Protein AF-A0A7W7YBZ0-F1 (afdb_monomer_lite)

Radius of gyration: 23.86 Å; chains: 1; bounding box: 72×71×63 Å

Organism: NCBI:txid48466

Secondary structure (DSSP, 8-state):
-----------------PEE-EEEEEE-SS-EEE-TTSPBPPTT-EEEEEEESS-HHHHHHHHHTT-HHHHHHHEEEEEEEETTTTT-STT-EEEEE--EE-TTTTTPBPEEEEESSSSGGG-SEEEEEE--TTT-GGGB---TT--EEEEEHHHHHHTTT---SB-EEES--HHHHHHSSS---EEEPEE---PPP--HHHHHHHHHHHHHHHHT--

InterPro domains:
  IPR013424 PEP-CTERM protein-sorting domain [TIGR02595] (195-217)

pLDDT: mean 74.51, std 17.19, range [34.97, 96.56]

Sequence (218 aa):
MKKFLFLVSSALVFAASSHAATINWGAQNTVGLADASGAALAQGSLVRLGYFTITDSAISTAVASGNMSTLTSSWVSVADTTVGTGTGVAGSFTLTSTPSLSGASLGHQIYLWALNAATVGSATQQAIFYEPSTTNSSWNFPGTNLTSTSIDIEQAKASLGGTYLAGSFQTSNAALTALFSAPTGAVQLQSISVAPEPSRMFLIFAGAGAFLIRRRRL

Foldseek 3Di:
DDDDDDDDDPPPPPPFDFAWAKEKEKADFAEFAAAQVRHFQDWLWKKFKWAFPDDLVVLLVCQVQLVLVNVVVRTDTQDMDTACDPPVAGRIYIDIDTGRDTPVQAFGFMKMKTFSHNDSVPGFFIWIFGDPCVQPVLRGHHHPPHRYGYDYSVVSCPGDVDDTSFWDWDQDDPNVVVRHVDDGTYTYTGGRPDDPDPPVVVVVVVVVVVVVVVVVVD

Structure (mmCIF, N/CA/C/O backbone):
data_AF-A0A7W7YBZ0-F1
#
_entry.id   AF-A0A7W7YBZ0-F1
#
loop_
_atom_site.group_PDB
_atom_site.id
_atom_site.type_symbol
_atom_site.label_atom_id
_atom_site.label_alt_id
_atom_site.label_comp_id
_atom_site.label_asym_id
_atom_site.label_entity_id
_atom_site.label_seq_id
_atom_site.pdbx_PDB_ins_code
_atom_site.Cartn_x
_atom_site.Cartn_y
_atom_site.Cartn_z
_atom_site.occupancy
_atom_site.B_iso_or_equiv
_atom_site.auth_seq_id
_atom_site.auth_comp_id
_atom_site.auth_asym_id
_atom_site.auth_atom_id
_atom_site.pdbx_PDB_model_num
ATOM 1 N N . MET A 1 1 ? 20.747 -54.075 -41.573 1.00 38.91 1 MET A N 1
ATOM 2 C CA . MET A 1 1 ? 21.593 -52.953 -41.109 1.00 38.91 1 MET A CA 1
ATOM 3 C C . MET A 1 1 ? 20.707 -51.941 -40.388 1.00 38.91 1 MET A C 1
ATOM 5 O O . MET A 1 1 ? 19.918 -51.271 -41.038 1.00 38.91 1 MET A O 1
ATOM 9 N N . LYS A 1 2 ? 20.748 -51.917 -39.049 1.00 37.47 2 LYS A N 1
ATOM 10 C CA . LYS A 1 2 ? 19.930 -51.037 -38.195 1.00 37.47 2 LYS A CA 1
ATOM 11 C C . LYS A 1 2 ? 20.646 -49.690 -38.048 1.00 37.47 2 LYS A C 1
ATOM 13 O O . LYS A 1 2 ? 21.756 -49.665 -37.528 1.00 37.47 2 LYS A O 1
ATOM 18 N N . LYS A 1 3 ? 20.045 -48.594 -38.519 1.00 47.53 3 LYS A N 1
ATOM 19 C CA . LYS A 1 3 ? 20.558 -47.232 -38.305 1.00 47.53 3 LYS A CA 1
ATOM 20 C C . LYS A 1 3 ? 19.888 -46.659 -37.055 1.00 47.53 3 LYS A C 1
ATOM 22 O O . LYS A 1 3 ? 18.697 -46.370 -37.082 1.00 47.53 3 LYS A O 1
ATOM 27 N N . PHE A 1 4 ? 20.644 -46.558 -35.965 1.00 45.22 4 PHE A N 1
ATOM 28 C CA . PHE A 1 4 ? 20.245 -45.827 -34.762 1.00 45.22 4 PHE A CA 1
ATOM 29 C C . PHE A 1 4 ? 20.471 -44.333 -35.011 1.00 45.22 4 PHE A C 1
ATOM 31 O O . PHE A 1 4 ? 21.607 -43.901 -35.192 1.00 45.22 4 PHE A O 1
ATOM 38 N N . LEU A 1 5 ? 19.387 -43.562 -35.054 1.00 57.81 5 LEU A N 1
ATOM 39 C CA . LEU A 1 5 ? 19.416 -42.105 -35.111 1.00 57.81 5 LEU A CA 1
ATOM 40 C C . LEU A 1 5 ? 19.282 -41.588 -33.671 1.00 57.81 5 LEU A C 1
ATOM 42 O O . LEU A 1 5 ? 18.202 -41.651 -33.090 1.00 57.81 5 LEU A O 1
ATOM 46 N N . PHE A 1 6 ? 20.386 -41.137 -33.077 1.00 46.62 6 PHE A N 1
ATOM 47 C CA . PHE A 1 6 ? 20.385 -40.463 -31.776 1.00 46.62 6 PHE A CA 1
ATOM 48 C C . PHE A 1 6 ? 20.047 -38.981 -31.988 1.00 46.62 6 PHE A C 1
ATOM 50 O O . PHE A 1 6 ? 20.870 -38.214 -32.482 1.00 46.62 6 PHE A O 1
ATOM 57 N N . LEU A 1 7 ? 18.825 -38.583 -31.630 1.00 53.66 7 LEU A N 1
ATOM 58 C CA . LEU A 1 7 ? 18.430 -37.182 -31.478 1.00 53.66 7 LEU A CA 1
ATOM 59 C C . LEU A 1 7 ? 18.854 -36.722 -30.079 1.00 53.66 7 LEU A C 1
ATOM 61 O O . LEU A 1 7 ? 18.247 -37.103 -29.081 1.00 53.66 7 LEU A O 1
ATOM 65 N N . VAL A 1 8 ? 19.917 -35.924 -30.003 1.00 48.19 8 VAL A N 1
ATOM 66 C CA . VAL A 1 8 ? 20.313 -35.232 -28.772 1.00 48.19 8 VAL A CA 1
ATOM 67 C C . VAL A 1 8 ? 19.521 -33.926 -28.704 1.00 48.19 8 VAL A C 1
ATOM 69 O O . VAL A 1 8 ? 19.843 -32.957 -29.385 1.00 48.19 8 VAL A O 1
ATOM 72 N N . SER A 1 9 ? 18.453 -33.907 -27.906 1.00 48.22 9 SER A N 1
ATOM 73 C CA . SER A 1 9 ? 17.755 -32.676 -27.527 1.00 48.22 9 SER A CA 1
ATOM 74 C C . SER A 1 9 ? 18.586 -31.925 -26.487 1.00 48.22 9 SER A C 1
ATOM 76 O O . SER A 1 9 ? 18.554 -32.252 -25.303 1.00 48.22 9 SER A O 1
ATOM 78 N N . SER A 1 10 ? 19.329 -30.904 -26.911 1.00 49.16 10 SER A N 1
ATOM 79 C CA . SER A 1 10 ? 19.915 -29.926 -25.991 1.00 49.16 10 SER A CA 1
ATOM 80 C C . SER A 1 10 ? 18.809 -29.019 -25.450 1.00 49.16 10 SER A C 1
ATOM 82 O O . SER A 1 10 ? 18.439 -28.029 -26.076 1.00 49.16 10 SER A O 1
ATOM 84 N N . ALA A 1 11 ? 18.263 -29.362 -24.284 1.00 48.25 11 ALA A N 1
ATOM 85 C CA . ALA A 1 11 ? 17.449 -28.442 -23.501 1.00 48.25 11 ALA A CA 1
ATOM 86 C C . ALA A 1 11 ? 18.376 -27.386 -22.880 1.00 48.25 11 ALA A C 1
ATOM 88 O O . ALA A 1 11 ? 19.098 -27.661 -21.921 1.00 48.25 11 ALA A O 1
ATOM 89 N N . LEU A 1 12 ? 18.393 -26.185 -23.459 1.00 45.25 12 LEU A N 1
ATOM 90 C CA . LEU A 1 12 ? 19.062 -25.028 -22.876 1.00 45.25 12 LEU A CA 1
ATOM 91 C C . LEU A 1 12 ? 18.240 -24.580 -21.655 1.00 45.25 12 LEU A C 1
ATOM 93 O O . LEU A 1 12 ? 17.213 -23.917 -21.791 1.00 45.25 12 LEU A O 1
ATOM 97 N N . VAL A 1 13 ? 18.649 -24.997 -20.457 1.00 47.66 13 VAL A N 1
ATOM 98 C CA . VAL A 1 13 ? 18.058 -24.509 -19.206 1.00 47.66 13 VAL A CA 1
ATOM 99 C C . VAL A 1 13 ? 18.601 -23.102 -18.971 1.00 47.66 13 VAL A C 1
ATOM 101 O O . VAL A 1 13 ? 19.718 -22.931 -18.489 1.00 47.66 13 VAL A O 1
ATOM 104 N N . PHE A 1 14 ? 17.828 -22.081 -19.342 1.00 51.50 14 PHE A N 1
ATOM 105 C CA . PHE A 1 14 ? 18.096 -20.714 -18.906 1.00 51.50 14 PHE A CA 1
ATOM 106 C C . PHE A 1 14 ? 17.865 -20.650 -17.393 1.00 51.50 14 PHE A C 1
ATOM 108 O O . PHE A 1 14 ? 16.728 -20.585 -16.929 1.00 51.50 14 PHE A O 1
ATOM 115 N N . ALA A 1 15 ? 18.946 -20.711 -16.615 1.00 52.00 15 ALA A N 1
ATOM 116 C CA . ALA A 1 15 ? 18.904 -20.409 -15.194 1.00 52.00 15 ALA A CA 1
ATOM 117 C C . ALA A 1 15 ? 18.553 -18.922 -15.035 1.00 52.00 15 ALA A C 1
ATOM 119 O O . ALA A 1 15 ? 19.401 -18.051 -15.221 1.00 52.00 15 ALA A O 1
ATOM 120 N N . ALA A 1 16 ? 17.286 -18.623 -14.748 1.00 56.88 16 ALA A N 1
ATOM 121 C CA . ALA A 1 16 ? 16.883 -17.284 -14.347 1.00 56.88 16 ALA A CA 1
ATOM 122 C C . ALA A 1 16 ? 17.605 -16.946 -13.033 1.00 56.88 16 ALA A C 1
ATOM 124 O O . ALA A 1 16 ? 17.441 -17.646 -12.034 1.00 56.88 16 ALA A O 1
ATOM 125 N N . SER A 1 17 ? 18.433 -15.903 -13.033 1.00 57.91 17 SER A N 1
ATOM 126 C CA . SER A 1 17 ? 19.121 -15.434 -11.832 1.00 57.91 17 SER A CA 1
ATOM 127 C C . SER A 1 17 ? 18.111 -14.791 -10.876 1.00 57.91 17 SER A C 1
ATOM 129 O O . SER A 1 17 ? 17.689 -13.649 -11.056 1.00 57.91 17 SER A O 1
ATOM 131 N N . SER A 1 18 ? 17.696 -15.534 -9.849 1.00 61.62 18 SER A N 1
ATOM 132 C CA . SER A 1 18 ? 16.908 -14.989 -8.743 1.00 61.62 18 SER A CA 1
ATOM 133 C C . SER A 1 18 ? 17.792 -14.071 -7.901 1.00 61.62 18 SER A C 1
ATOM 135 O O . SER A 1 18 ? 18.793 -14.527 -7.347 1.00 61.62 18 SER A O 1
ATOM 137 N N . HIS A 1 19 ? 17.430 -12.794 -7.795 1.00 70.31 19 HIS A N 1
ATOM 138 C CA . HIS A 1 19 ? 18.105 -11.845 -6.914 1.00 70.31 19 HIS A CA 1
ATOM 139 C C . HIS A 1 19 ? 17.259 -11.679 -5.655 1.00 70.31 19 HIS A C 1
ATOM 141 O O . HIS A 1 19 ? 16.082 -11.354 -5.742 1.00 70.31 19 HIS A O 1
ATOM 147 N N . ALA A 1 20 ? 17.832 -11.915 -4.480 1.00 75.19 20 ALA A N 1
ATOM 148 C CA . ALA A 1 20 ? 17.165 -11.582 -3.226 1.00 75.19 20 ALA A CA 1
ATOM 149 C C . ALA A 1 20 ? 17.583 -10.171 -2.810 1.00 75.19 20 ALA A C 1
ATOM 151 O O . ALA A 1 20 ? 18.775 -9.860 -2.805 1.00 75.19 20 ALA A O 1
ATOM 152 N N . ALA A 1 21 ? 16.614 -9.334 -2.450 1.00 82.25 21 ALA A N 1
ATOM 153 C CA . ALA A 1 21 ? 16.881 -8.015 -1.894 1.00 82.25 21 ALA A CA 1
ATOM 154 C C . ALA A 1 21 ? 16.155 -7.845 -0.566 1.00 82.25 21 ALA A C 1
ATOM 156 O O . ALA A 1 21 ? 15.018 -8.282 -0.419 1.00 82.25 21 ALA A O 1
ATOM 157 N N . THR A 1 22 ? 16.806 -7.196 0.392 1.00 87.69 22 THR A N 1
ATOM 158 C CA . THR A 1 22 ? 16.230 -6.887 1.700 1.00 87.69 22 THR A CA 1
ATOM 159 C C . THR A 1 22 ? 15.515 -5.546 1.651 1.00 87.69 22 THR A C 1
ATOM 161 O O . THR A 1 22 ? 16.131 -4.512 1.414 1.00 87.69 22 THR A O 1
ATOM 164 N N . ILE A 1 23 ? 14.219 -5.541 1.918 1.00 90.00 23 ILE A N 1
ATOM 165 C CA . ILE A 1 23 ? 13.393 -4.340 1.955 1.00 90.00 23 ILE A CA 1
ATOM 166 C C . ILE A 1 23 ? 12.940 -4.140 3.391 1.00 90.00 23 ILE A C 1
ATOM 168 O O . ILE A 1 23 ? 12.231 -4.982 3.942 1.00 90.00 23 ILE A O 1
ATOM 172 N N . ASN A 1 24 ? 13.349 -3.030 3.992 1.00 91.94 24 ASN A N 1
ATOM 173 C CA . ASN A 1 24 ? 12.784 -2.562 5.251 1.00 91.94 24 ASN A CA 1
ATOM 174 C C . ASN A 1 24 ? 11.625 -1.627 4.926 1.00 91.94 24 ASN A C 1
ATOM 176 O O . ASN A 1 24 ? 11.787 -0.705 4.129 1.00 91.94 24 ASN A O 1
ATOM 180 N N . TRP A 1 25 ? 10.453 -1.881 5.488 1.00 92.31 25 TRP A N 1
ATOM 181 C CA . TRP A 1 25 ? 9.262 -1.110 5.175 1.00 92.31 25 TRP A CA 1
ATOM 182 C C . TRP A 1 25 ? 8.341 -0.984 6.375 1.00 92.31 25 TRP A C 1
ATOM 184 O O . TRP A 1 25 ? 8.207 -1.903 7.186 1.00 92.31 25 TRP A O 1
ATOM 194 N N . GLY A 1 26 ? 7.724 0.183 6.503 1.00 89.94 26 GLY A N 1
ATOM 195 C CA . GLY A 1 26 ? 6.981 0.508 7.704 1.00 89.94 26 GLY A CA 1
ATOM 196 C C . GLY A 1 26 ? 6.132 1.760 7.595 1.00 89.94 26 GLY A C 1
ATOM 197 O O . GLY A 1 26 ? 6.194 2.527 6.632 1.00 89.94 26 GLY A O 1
ATOM 198 N N . ALA A 1 27 ? 5.333 1.922 8.637 1.00 84.44 27 ALA A N 1
ATOM 199 C CA . ALA A 1 27 ? 4.730 3.171 9.057 1.00 84.44 27 ALA A CA 1
ATOM 200 C C . ALA A 1 27 ? 5.034 3.290 10.549 1.00 84.44 27 ALA A C 1
ATOM 202 O O . ALA A 1 27 ? 4.204 2.949 11.398 1.00 84.44 27 ALA A O 1
ATOM 203 N N . GLN A 1 28 ? 6.288 3.613 10.858 1.00 71.25 28 GLN A N 1
ATOM 204 C CA . GLN A 1 28 ? 6.772 3.725 12.229 1.00 71.25 28 GLN A CA 1
ATOM 205 C C . GLN A 1 28 ? 7.120 5.184 12.543 1.00 71.25 28 GLN A C 1
ATOM 207 O O . GLN A 1 28 ? 7.466 5.962 11.662 1.00 71.25 28 GLN A O 1
ATOM 212 N N . ASN A 1 29 ? 7.057 5.548 13.825 1.00 65.31 29 ASN A N 1
ATOM 213 C CA . ASN A 1 29 ? 7.387 6.870 14.371 1.00 65.31 29 ASN A CA 1
ATOM 214 C C . ASN A 1 29 ? 6.262 7.910 14.288 1.00 65.31 29 ASN A C 1
ATOM 216 O O . ASN A 1 29 ? 5.472 8.020 15.220 1.00 65.31 29 ASN A O 1
ATOM 220 N N . THR A 1 30 ? 6.235 8.722 13.237 1.00 62.75 30 THR A N 1
ATOM 221 C CA . THR A 1 30 ? 5.546 10.025 13.218 1.00 62.75 30 THR A CA 1
ATOM 222 C C . THR A 1 30 ? 4.266 10.007 12.388 1.00 62.75 30 THR A C 1
ATOM 224 O O . THR A 1 30 ? 3.386 10.850 12.576 1.00 62.75 30 THR A O 1
ATOM 227 N N . VAL A 1 31 ? 4.151 9.029 11.485 1.00 71.44 31 VAL A N 1
ATOM 228 C CA . VAL A 1 31 ? 3.047 8.883 10.541 1.00 71.44 31 VAL A CA 1
ATOM 229 C C . VAL A 1 31 ? 2.439 7.494 10.673 1.00 71.44 31 VAL A C 1
ATOM 231 O O . VAL A 1 31 ? 3.107 6.482 10.475 1.00 71.44 31 VAL A O 1
ATOM 234 N N . GLY A 1 32 ? 1.144 7.462 10.983 1.00 79.06 32 GLY A N 1
ATOM 235 C CA . GLY A 1 32 ? 0.346 6.242 11.055 1.00 79.06 32 GLY A CA 1
ATOM 236 C C . GLY A 1 32 ? -0.736 6.179 9.978 1.00 79.06 32 GLY A C 1
ATOM 237 O O . GLY A 1 32 ? -1.090 7.174 9.339 1.00 79.06 32 GLY A O 1
ATOM 238 N N . LEU A 1 33 ? -1.294 4.991 9.800 1.00 84.62 33 LEU A N 1
ATOM 239 C CA . LEU A 1 33 ? -2.485 4.732 9.005 1.00 84.62 33 LEU A CA 1
ATOM 240 C C . LEU A 1 33 ? -3.738 4.992 9.842 1.00 84.62 33 LEU A C 1
ATOM 242 O O . LEU A 1 33 ? -3.834 4.553 10.992 1.00 84.62 33 LEU A O 1
ATOM 246 N N . ALA A 1 34 ? -4.716 5.660 9.246 1.00 84.12 34 ALA A N 1
ATOM 247 C CA . ALA A 1 34 ? -6.022 5.908 9.827 1.00 84.12 34 ALA A CA 1
ATOM 248 C C . ALA A 1 34 ? -7.133 5.477 8.869 1.00 84.12 34 ALA A C 1
ATOM 250 O O . ALA A 1 34 ? -6.976 5.503 7.652 1.00 84.12 34 ALA A O 1
ATOM 251 N N . ASP A 1 35 ? -8.278 5.088 9.407 1.00 82.50 35 ASP A N 1
ATOM 252 C CA . ASP A 1 35 ? -9.474 4.880 8.603 1.00 82.50 35 ASP A CA 1
ATOM 253 C C . ASP A 1 35 ? -10.067 6.223 8.117 1.00 82.50 35 ASP A C 1
ATOM 255 O O . ASP A 1 35 ? -9.604 7.315 8.470 1.00 82.50 35 ASP A O 1
ATOM 259 N N . ALA A 1 36 ? -11.120 6.153 7.304 1.00 78.88 36 ALA A N 1
ATOM 260 C CA . ALA A 1 36 ? -11.817 7.334 6.793 1.00 78.88 36 ALA A CA 1
ATOM 261 C C . ALA A 1 36 ? -12.438 8.218 7.899 1.00 78.88 36 ALA A C 1
ATOM 263 O O . ALA A 1 36 ? -12.692 9.398 7.667 1.00 78.88 36 ALA A O 1
ATOM 264 N N . SER A 1 37 ? -12.680 7.677 9.102 1.00 78.75 37 SER A N 1
ATOM 265 C CA . SER A 1 37 ? -13.148 8.453 10.262 1.00 78.75 37 SER A CA 1
ATOM 266 C C . SER A 1 37 ? -12.009 9.197 10.970 1.00 78.75 37 SER A C 1
ATOM 268 O O . SER A 1 37 ? -12.251 10.065 11.805 1.00 78.75 37 SER A O 1
ATOM 270 N N . GLY A 1 38 ? -10.761 8.879 10.613 1.00 73.88 38 GLY A N 1
ATOM 271 C CA . GLY A 1 38 ? -9.554 9.406 11.234 1.00 73.88 38 GLY A CA 1
ATOM 272 C C . GLY A 1 38 ? -9.075 8.583 12.426 1.00 73.88 38 GLY A C 1
ATOM 273 O O . GLY A 1 38 ? -8.056 8.949 13.008 1.00 73.88 38 GLY A O 1
ATOM 274 N N . ALA A 1 39 ? -9.752 7.494 12.795 1.00 81.88 39 ALA A N 1
ATOM 275 C CA . ALA A 1 39 ? -9.287 6.595 13.844 1.00 81.88 39 ALA A CA 1
ATOM 276 C C . ALA A 1 39 ? -8.082 5.780 13.360 1.00 81.88 39 ALA A C 1
ATOM 278 O O . ALA A 1 39 ? -7.967 5.483 12.174 1.00 81.88 39 ALA A O 1
ATOM 279 N N . ALA A 1 40 ? -7.181 5.403 14.272 1.00 83.12 40 ALA A N 1
ATOM 280 C CA . ALA A 1 40 ? -6.042 4.554 13.934 1.00 83.12 40 ALA A CA 1
ATOM 281 C C . ALA A 1 40 ? -6.513 3.259 13.265 1.00 83.12 40 ALA A C 1
ATOM 283 O O . ALA A 1 40 ? -7.424 2.596 13.764 1.00 83.12 40 ALA A O 1
ATOM 284 N N . LEU A 1 41 ? -5.875 2.887 12.154 1.00 88.00 41 LEU A N 1
ATOM 285 C CA . LEU A 1 41 ? -6.237 1.679 11.427 1.00 88.00 41 LEU A CA 1
ATOM 286 C C . LEU A 1 41 ? -6.083 0.463 12.351 1.00 88.00 41 LEU A C 1
ATOM 288 O O . LEU A 1 41 ? -5.051 0.295 13.005 1.00 88.00 41 LEU A O 1
ATOM 292 N N . ALA A 1 42 ? -7.117 -0.372 12.441 1.00 91.12 42 ALA A N 1
ATOM 293 C CA . ALA A 1 42 ? -7.144 -1.472 13.398 1.00 91.12 42 ALA A CA 1
ATOM 294 C C . ALA A 1 42 ? -6.009 -2.478 13.147 1.00 91.12 42 ALA A C 1
ATOM 296 O O . ALA A 1 42 ? -5.655 -2.756 11.997 1.00 91.12 42 ALA A O 1
ATOM 297 N N . GLN A 1 43 ? -5.471 -3.065 14.221 1.00 92.88 43 GLN A N 1
ATOM 298 C CA . GLN A 1 43 ? -4.511 -4.166 14.101 1.00 92.88 43 GLN A CA 1
ATOM 299 C C . GLN A 1 43 ? -5.125 -5.338 13.325 1.00 92.88 43 GLN A C 1
ATOM 301 O O . GLN A 1 43 ? -6.324 -5.596 13.422 1.00 92.88 43 GLN A O 1
ATOM 306 N N . GLY A 1 44 ? -4.306 -6.032 12.536 1.00 95.38 44 GLY A N 1
ATOM 307 C CA . GLY A 1 44 ? -4.768 -7.095 11.636 1.00 95.38 44 GLY A CA 1
ATOM 308 C C . GLY A 1 44 ? -5.274 -6.606 10.272 1.00 95.38 44 GLY A C 1
ATOM 309 O O . GLY A 1 44 ? -5.541 -7.427 9.399 1.00 95.38 44 GLY A O 1
ATOM 310 N N . SER A 1 45 ? -5.370 -5.290 10.055 1.00 95.50 45 SER A N 1
ATOM 311 C CA . SER A 1 45 ? -5.624 -4.706 8.730 1.00 95.50 45 SER A CA 1
ATOM 312 C C . SER A 1 45 ? -4.473 -5.018 7.769 1.00 95.50 45 SER A C 1
ATOM 314 O O . SER A 1 45 ? -3.312 -4.916 8.161 1.00 95.50 45 SER A O 1
ATOM 316 N N . LEU A 1 46 ? -4.774 -5.404 6.530 1.00 96.56 46 LEU A N 1
ATOM 317 C CA . LEU A 1 46 ? -3.792 -5.852 5.542 1.00 96.56 46 LEU A CA 1
ATOM 318 C C . LEU A 1 46 ? -2.972 -4.679 4.990 1.00 96.56 46 LEU A C 1
ATOM 320 O O . LEU A 1 46 ? -3.524 -3.657 4.580 1.00 96.56 46 LEU A O 1
ATOM 324 N N . VAL A 1 47 ? -1.654 -4.860 4.914 1.00 95.25 47 VAL A N 1
ATOM 325 C CA . VAL A 1 47 ? -0.734 -3.958 4.215 1.00 95.25 47 VAL A CA 1
ATOM 326 C C . VAL A 1 47 ? 0.129 -4.774 3.264 1.00 95.25 47 VAL A C 1
ATOM 328 O O . VAL A 1 47 ? 0.687 -5.801 3.640 1.00 95.25 47 VAL A O 1
ATOM 331 N N . ARG A 1 48 ? 0.233 -4.318 2.021 1.00 94.75 48 ARG A N 1
ATOM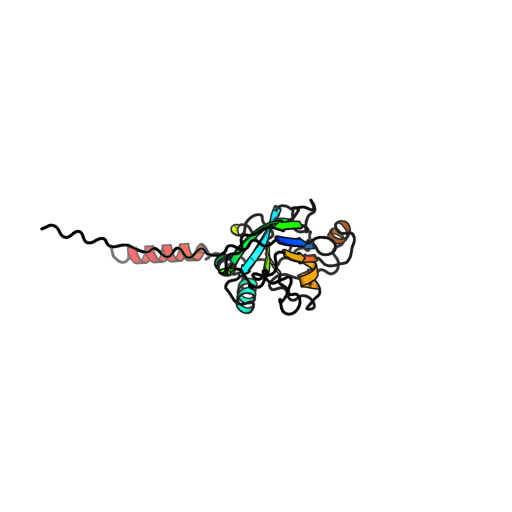 332 C CA . ARG A 1 48 ? 0.871 -5.051 0.929 1.00 94.75 48 ARG A CA 1
ATOM 333 C C . ARG A 1 48 ? 1.999 -4.225 0.336 1.00 94.75 48 ARG A C 1
ATOM 335 O O . ARG A 1 48 ? 1.838 -3.024 0.139 1.00 94.75 48 ARG A O 1
ATOM 342 N N . LEU A 1 49 ? 3.101 -4.881 0.016 1.00 93.56 49 LEU A N 1
ATOM 343 C CA . LEU A 1 49 ? 4.251 -4.346 -0.699 1.00 93.56 49 LEU A CA 1
ATOM 344 C C . LEU A 1 49 ? 4.306 -5.002 -2.073 1.00 93.56 49 LEU A C 1
ATOM 346 O O . LEU A 1 49 ? 4.264 -6.230 -2.181 1.00 93.56 49 LEU A O 1
ATOM 350 N N . GLY A 1 50 ? 4.427 -4.203 -3.125 1.00 93.19 50 GLY A N 1
ATOM 351 C CA . GLY A 1 50 ? 4.451 -4.740 -4.477 1.00 93.19 50 GLY A CA 1
ATOM 352 C C . GLY A 1 50 ? 4.528 -3.670 -5.546 1.00 93.19 50 GLY A C 1
ATOM 353 O O . GLY A 1 50 ? 4.971 -2.549 -5.293 1.00 93.19 50 GLY A O 1
ATOM 354 N N . TYR A 1 51 ? 4.099 -4.041 -6.748 1.00 93.12 51 TYR A N 1
ATOM 355 C CA . TYR A 1 51 ? 3.975 -3.132 -7.879 1.00 93.12 51 TYR A CA 1
ATOM 356 C C . TYR A 1 51 ? 2.704 -3.403 -8.677 1.00 93.12 51 TYR A C 1
ATOM 358 O O . TYR A 1 51 ? 2.126 -4.490 -8.621 1.00 93.12 51 TYR A O 1
ATOM 366 N N . PHE A 1 52 ? 2.289 -2.401 -9.446 1.00 92.94 52 PHE A N 1
ATOM 367 C CA . PHE A 1 52 ? 1.209 -2.528 -10.414 1.00 92.94 52 PHE A CA 1
ATOM 368 C C . PHE A 1 52 ? 1.761 -2.734 -11.827 1.00 92.94 52 PHE A C 1
ATOM 370 O O . PHE A 1 52 ? 2.768 -2.144 -12.213 1.00 92.94 52 PHE A O 1
ATOM 377 N N . THR A 1 53 ? 1.065 -3.536 -12.630 1.00 94.44 53 THR A N 1
ATOM 378 C CA . THR A 1 53 ? 1.353 -3.730 -14.063 1.00 94.44 53 THR A CA 1
ATOM 379 C C . THR A 1 53 ? 0.673 -2.686 -14.958 1.00 94.44 53 THR A C 1
ATOM 381 O O . THR A 1 53 ? 0.669 -2.823 -16.180 1.00 94.44 53 THR A O 1
ATOM 384 N N . ILE A 1 54 ? 0.041 -1.677 -14.358 1.00 91.75 54 ILE A N 1
ATOM 385 C CA . ILE A 1 54 ? -0.668 -0.577 -15.019 1.00 91.75 54 ILE A CA 1
ATOM 386 C C . ILE A 1 54 ? -0.015 0.759 -14.644 1.00 91.75 54 ILE A C 1
ATOM 388 O O . ILE A 1 54 ? 0.723 0.841 -13.667 1.00 91.75 54 ILE A O 1
ATOM 392 N N . THR A 1 55 ? -0.279 1.810 -15.420 1.00 90.88 55 THR A N 1
ATOM 393 C CA . THR A 1 55 ? 0.283 3.149 -15.181 1.00 90.88 55 THR A CA 1
ATOM 394 C C . THR A 1 55 ? -0.328 3.825 -13.951 1.00 90.88 55 THR A C 1
ATOM 396 O O . THR A 1 55 ? -1.485 3.568 -13.617 1.00 90.88 55 THR A O 1
ATOM 399 N N . ASP A 1 56 ? 0.381 4.787 -13.351 1.00 86.25 56 ASP A N 1
ATOM 400 C CA . ASP A 1 56 ? -0.132 5.614 -12.239 1.00 86.25 56 ASP A CA 1
ATOM 401 C C . ASP A 1 56 ? -1.496 6.248 -12.538 1.00 86.25 56 ASP A C 1
ATOM 403 O O . ASP A 1 56 ? -2.399 6.253 -11.699 1.00 86.25 56 ASP A O 1
ATOM 407 N N . SER A 1 57 ? -1.688 6.725 -13.770 1.00 86.62 57 SER A N 1
ATOM 408 C CA . SER A 1 57 ? -2.963 7.284 -14.230 1.00 86.62 57 SER A CA 1
ATOM 409 C C . SER A 1 57 ? -4.106 6.262 -14.216 1.00 86.62 57 SER A C 1
ATOM 411 O O . SER A 1 57 ? -5.240 6.596 -13.857 1.00 86.62 57 SER A O 1
ATOM 413 N N . ALA A 1 58 ? -3.824 5.006 -14.568 1.00 88.12 58 ALA A N 1
ATOM 414 C CA . ALA A 1 58 ? -4.798 3.924 -14.528 1.00 88.12 58 ALA A CA 1
ATOM 415 C C . ALA A 1 58 ? -5.098 3.492 -13.084 1.00 88.12 58 ALA A C 1
ATOM 417 O O . ALA A 1 58 ? -6.261 3.242 -12.767 1.00 88.12 58 ALA A O 1
ATOM 418 N N . ILE A 1 59 ? -4.092 3.483 -12.198 1.00 89.69 59 ILE A N 1
ATOM 419 C CA . ILE A 1 59 ? -4.286 3.244 -10.758 1.00 89.69 59 ILE A CA 1
ATOM 420 C C . ILE A 1 59 ? -5.215 4.314 -10.179 1.00 89.69 59 ILE A C 1
ATOM 422 O O . ILE A 1 59 ? -6.232 3.976 -9.578 1.00 89.69 59 ILE A O 1
ATOM 426 N N . SER A 1 60 ? -4.922 5.598 -10.417 1.00 84.75 60 SER A N 1
ATOM 427 C CA . SER A 1 60 ? -5.743 6.719 -9.940 1.00 84.75 60 SER A CA 1
ATOM 428 C C . SER A 1 60 ? -7.193 6.620 -10.432 1.00 84.75 60 SER A C 1
ATOM 430 O O . SER A 1 60 ? -8.132 6.752 -9.647 1.00 84.75 60 SER A O 1
ATOM 432 N N . THR A 1 61 ? -7.393 6.279 -11.709 1.00 84.38 61 THR A N 1
ATOM 433 C CA . THR A 1 61 ? -8.732 6.065 -12.285 1.00 84.38 61 THR A CA 1
ATOM 434 C C . THR A 1 61 ? -9.466 4.898 -11.614 1.00 84.38 61 THR A C 1
ATOM 436 O O . THR A 1 61 ? -10.659 4.994 -11.306 1.00 84.38 61 THR A O 1
ATOM 439 N N . ALA A 1 62 ? -8.770 3.787 -11.361 1.00 85.69 62 ALA A N 1
ATOM 440 C CA . ALA A 1 62 ? -9.343 2.618 -10.701 1.00 85.69 62 ALA A CA 1
ATOM 441 C C . ALA A 1 62 ? -9.700 2.901 -9.233 1.00 85.69 62 ALA A C 1
ATOM 443 O O . ALA A 1 62 ? -10.763 2.481 -8.780 1.00 85.69 62 ALA A O 1
ATOM 444 N N . VAL A 1 63 ? -8.874 3.661 -8.506 1.00 84.38 63 VAL A N 1
ATOM 445 C CA . VAL A 1 63 ? -9.199 4.131 -7.151 1.00 84.38 63 VAL A CA 1
ATOM 446 C C . VAL A 1 63 ? -10.433 5.028 -7.174 1.00 84.38 63 VAL A C 1
ATOM 448 O O . VAL A 1 63 ? -11.377 4.773 -6.429 1.00 84.38 63 VAL A O 1
ATOM 451 N N . ALA A 1 64 ? -10.447 6.053 -8.032 1.00 81.19 64 ALA A N 1
ATOM 452 C CA . ALA A 1 64 ? -11.531 7.034 -8.094 1.00 81.19 64 ALA A CA 1
ATOM 453 C C . ALA A 1 64 ? -12.892 6.394 -8.419 1.00 81.19 64 ALA A C 1
ATOM 455 O O . ALA A 1 64 ? -13.927 6.859 -7.951 1.00 81.19 64 ALA A O 1
ATOM 456 N N . SER A 1 65 ? -12.883 5.304 -9.191 1.00 79.94 65 SER A N 1
ATOM 457 C CA . SER A 1 65 ? -14.073 4.516 -9.536 1.00 79.94 65 SER A CA 1
ATOM 458 C C . SER A 1 65 ? -14.372 3.358 -8.572 1.00 79.94 65 SER A C 1
ATOM 460 O O . SER A 1 65 ? -15.335 2.625 -8.793 1.00 79.94 65 SER A O 1
ATOM 462 N N . GLY A 1 66 ? -13.548 3.143 -7.539 1.00 81.31 66 GLY A N 1
ATOM 463 C CA . GLY A 1 66 ? -13.663 2.004 -6.621 1.00 81.31 66 GLY A CA 1
ATOM 464 C C . GLY A 1 66 ? -13.503 0.634 -7.291 1.00 81.31 66 GLY A C 1
ATOM 465 O O . GLY A 1 66 ? -14.000 -0.370 -6.782 1.00 81.31 66 GLY A O 1
ATOM 466 N N . ASN A 1 67 ? -12.820 0.561 -8.436 1.00 86.94 67 ASN A N 1
ATOM 467 C CA . ASN A 1 67 ? -12.662 -0.657 -9.226 1.00 86.94 67 ASN A CA 1
ATOM 468 C C . ASN A 1 67 ? -11.578 -1.579 -8.639 1.00 86.94 67 ASN A C 1
ATOM 470 O O . ASN A 1 67 ? -10.467 -1.713 -9.160 1.00 86.94 67 ASN A O 1
ATOM 474 N N . MET A 1 68 ? -11.935 -2.256 -7.547 1.00 88.38 68 MET A N 1
ATOM 475 C CA . MET A 1 68 ? -11.062 -3.195 -6.840 1.00 88.38 68 MET A CA 1
ATOM 476 C C . MET A 1 68 ? -10.603 -4.367 -7.719 1.00 88.38 68 MET A C 1
ATOM 478 O O . MET A 1 68 ? -9.500 -4.882 -7.540 1.00 88.38 68 MET A O 1
ATOM 482 N N . SER A 1 69 ? -11.415 -4.772 -8.701 1.00 92.12 69 SER A N 1
ATOM 483 C CA . SER A 1 69 ? -11.056 -5.839 -9.642 1.00 92.12 69 SER A CA 1
ATOM 484 C C . SER A 1 69 ? -9.840 -5.454 -10.483 1.00 92.12 69 SER A C 1
ATOM 486 O O . SER A 1 69 ? -8.918 -6.253 -10.636 1.00 92.12 69 SER A O 1
ATOM 488 N N . THR A 1 70 ? -9.808 -4.223 -11.001 1.00 92.06 70 THR A N 1
ATOM 489 C CA . THR A 1 70 ? -8.679 -3.726 -11.803 1.00 92.06 70 THR A CA 1
ATOM 490 C C . THR A 1 70 ? -7.416 -3.648 -10.958 1.00 92.06 70 THR A C 1
ATOM 492 O O . THR A 1 70 ? -6.388 -4.193 -11.355 1.00 92.06 70 THR A O 1
ATOM 495 N N . LEU A 1 71 ? -7.505 -3.065 -9.757 1.00 91.94 71 LEU A N 1
ATOM 496 C CA . LEU A 1 71 ? -6.372 -2.973 -8.831 1.00 91.94 71 LEU A CA 1
ATOM 497 C C . LEU A 1 71 ? -5.836 -4.361 -8.453 1.00 91.94 71 LEU A C 1
ATOM 499 O O . LEU A 1 71 ? -4.644 -4.615 -8.554 1.00 91.94 71 LEU A O 1
ATOM 503 N N . THR A 1 72 ? -6.715 -5.297 -8.096 1.00 94.44 72 THR A N 1
ATOM 504 C CA . THR A 1 72 ? -6.304 -6.647 -7.678 1.00 94.44 72 THR A CA 1
ATOM 505 C C . THR A 1 72 ? -5.681 -7.440 -8.826 1.00 94.44 72 THR 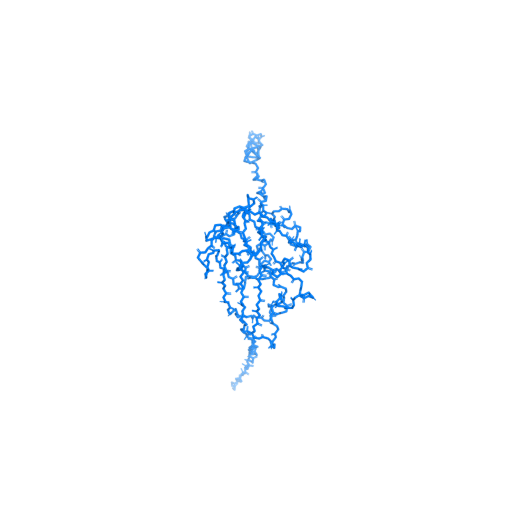A C 1
ATOM 507 O O . THR A 1 72 ? -4.672 -8.104 -8.622 1.00 94.44 72 THR A O 1
ATOM 510 N N . SER A 1 73 ? -6.257 -7.368 -10.031 1.00 95.75 73 SER A N 1
ATOM 511 C CA . SER A 1 73 ? -5.758 -8.112 -11.202 1.00 95.75 73 SER A CA 1
ATOM 512 C C . SER A 1 73 ? -4.432 -7.588 -11.758 1.00 95.75 73 SER A C 1
ATOM 514 O O . SER A 1 73 ? -3.714 -8.336 -12.415 1.00 95.75 73 SER A O 1
ATOM 516 N N . SER A 1 74 ? -4.107 -6.321 -11.493 1.00 94.88 74 SER A N 1
ATOM 517 C CA . SER A 1 74 ? -2.856 -5.684 -11.917 1.00 94.88 74 SER A CA 1
ATOM 518 C C . SER A 1 74 ? -1.795 -5.637 -10.816 1.00 94.88 74 SER A C 1
ATOM 520 O O . SER A 1 74 ? -0.678 -5.196 -11.073 1.00 94.88 74 SER A O 1
ATOM 522 N N . TRP A 1 75 ? -2.122 -6.078 -9.600 1.00 94.81 75 TRP A N 1
ATOM 523 C CA . TRP A 1 75 ? -1.195 -6.096 -8.475 1.00 94.81 75 TRP A CA 1
ATOM 524 C C . TRP A 1 75 ? -0.310 -7.336 -8.498 1.00 94.81 75 TRP A C 1
ATOM 526 O O . TRP A 1 75 ? -0.797 -8.469 -8.485 1.00 94.81 75 TRP A O 1
ATOM 536 N N . VAL A 1 76 ? 0.998 -7.119 -8.409 1.00 93.06 76 VAL A N 1
ATOM 537 C CA . VAL A 1 76 ? 1.974 -8.176 -8.163 1.00 93.06 76 VAL A CA 1
ATOM 538 C C . VAL A 1 76 ? 2.509 -8.021 -6.746 1.00 93.06 76 VAL A C 1
ATOM 540 O O . VAL A 1 76 ? 3.213 -7.059 -6.432 1.00 93.06 76 VAL A O 1
ATOM 543 N N . SER A 1 77 ? 2.154 -8.978 -5.884 1.00 91.62 77 SER A N 1
ATOM 544 C CA . SER A 1 77 ? 2.580 -8.976 -4.483 1.00 91.62 77 SER A CA 1
ATOM 545 C C . SER A 1 77 ? 4.037 -9.397 -4.356 1.00 91.62 77 SER A C 1
ATOM 547 O O . SER A 1 77 ? 4.466 -10.373 -4.972 1.00 91.62 77 SER A O 1
ATOM 549 N N . VAL A 1 78 ? 4.775 -8.672 -3.524 1.00 90.81 78 VAL A N 1
ATOM 550 C CA . VAL A 1 78 ? 6.165 -8.966 -3.172 1.00 90.81 78 VAL A CA 1
ATOM 551 C C . VAL A 1 78 ? 6.262 -9.400 -1.714 1.00 90.81 78 VAL A C 1
ATOM 553 O O . VAL A 1 78 ? 6.935 -10.383 -1.408 1.00 90.81 78 VAL A O 1
ATOM 556 N N . ALA A 1 79 ? 5.567 -8.702 -0.821 1.00 91.88 79 ALA A N 1
ATOM 557 C CA . ALA A 1 79 ? 5.405 -9.099 0.569 1.00 91.88 79 ALA A CA 1
ATOM 558 C C . ALA A 1 79 ? 4.076 -8.566 1.111 1.00 91.88 79 ALA A C 1
ATOM 560 O O . ALA A 1 79 ? 3.595 -7.525 0.675 1.00 91.88 79 ALA A O 1
ATOM 561 N N . ASP A 1 80 ? 3.502 -9.257 2.087 1.00 94.56 80 ASP A N 1
ATOM 562 C CA . ASP A 1 80 ? 2.283 -8.835 2.771 1.00 94.56 80 ASP A CA 1
ATOM 563 C C . ASP A 1 80 ? 2.539 -8.839 4.287 1.00 94.56 80 ASP A C 1
ATOM 565 O O . ASP A 1 80 ? 3.328 -9.632 4.805 1.00 94.56 80 ASP A O 1
ATOM 569 N N . THR A 1 81 ? 1.882 -7.935 5.002 1.00 95.62 81 THR A N 1
ATOM 570 C CA . THR A 1 81 ? 1.915 -7.830 6.461 1.00 95.62 81 THR A CA 1
ATOM 571 C C . THR A 1 81 ? 0.577 -7.317 6.979 1.00 95.62 81 THR A C 1
ATOM 573 O O . THR A 1 81 ? -0.360 -7.068 6.220 1.00 95.62 81 THR A O 1
ATOM 576 N N . THR A 1 82 ? 0.480 -7.145 8.288 1.00 95.75 82 THR A N 1
ATOM 577 C CA . THR A 1 82 ? -0.678 -6.548 8.938 1.00 95.75 82 THR A CA 1
ATOM 578 C C . THR A 1 82 ? -0.280 -5.357 9.790 1.00 95.75 82 THR A C 1
ATOM 580 O O . THR A 1 82 ? 0.822 -5.293 10.334 1.00 95.75 82 THR A O 1
ATOM 583 N N . VAL A 1 83 ? -1.209 -4.424 9.961 1.00 92.69 83 VAL A N 1
ATOM 584 C CA . VAL A 1 83 ? -1.092 -3.362 10.960 1.00 92.69 83 VAL A CA 1
ATOM 585 C C . VAL A 1 83 ? -0.910 -3.981 12.347 1.00 92.69 83 VAL A C 1
ATOM 587 O O . VAL A 1 83 ? -1.594 -4.941 12.704 1.00 92.69 83 VAL A O 1
ATOM 590 N N . GLY A 1 84 ? 0.011 -3.420 13.123 1.00 89.00 84 GLY A N 1
ATOM 591 C CA . GLY A 1 84 ? 0.464 -3.913 14.418 1.00 89.00 84 GLY A CA 1
ATOM 592 C C . GLY A 1 84 ? 1.666 -4.857 14.331 1.00 89.00 84 GLY A C 1
ATOM 593 O O . GLY A 1 84 ? 2.308 -5.101 15.350 1.00 89.00 84 GLY A O 1
ATOM 594 N N . THR A 1 85 ? 2.028 -5.372 13.152 1.00 93.06 85 THR A N 1
ATOM 595 C CA . THR A 1 85 ? 3.212 -6.233 13.022 1.00 93.06 85 THR A CA 1
ATOM 596 C C . THR A 1 85 ? 4.485 -5.455 13.351 1.00 93.06 85 THR A C 1
ATOM 598 O O . THR A 1 85 ? 4.704 -4.356 12.844 1.00 93.06 85 THR A O 1
ATOM 601 N N . GLY A 1 86 ? 5.325 -6.024 14.217 1.00 88.94 86 GLY A N 1
ATOM 602 C CA . GLY A 1 86 ? 6.601 -5.442 14.646 1.00 88.94 86 GLY A CA 1
ATOM 603 C C . GLY A 1 86 ? 6.485 -4.310 15.676 1.00 88.94 86 GLY A C 1
ATOM 604 O O . GLY A 1 86 ? 7.428 -4.095 16.430 1.00 88.94 86 GLY A O 1
ATOM 605 N N . THR A 1 87 ? 5.337 -3.630 15.765 1.00 86.62 87 THR A N 1
ATOM 606 C CA . THR A 1 87 ? 5.120 -2.504 16.695 1.00 86.62 87 THR A CA 1
ATOM 607 C C . THR A 1 87 ? 4.127 -2.810 17.817 1.00 86.62 87 THR A C 1
ATOM 609 O O . THR A 1 87 ? 4.214 -2.215 18.885 1.00 86.62 87 THR A O 1
ATOM 612 N N . GLY A 1 88 ? 3.161 -3.706 17.593 1.00 85.69 88 GLY A N 1
ATOM 613 C CA . GLY A 1 88 ? 2.045 -3.975 18.506 1.00 85.69 88 GLY A CA 1
ATOM 614 C C . GLY A 1 88 ? 1.028 -2.832 18.620 1.00 85.69 88 GLY A C 1
ATOM 615 O O . GLY A 1 88 ? 0.191 -2.853 19.522 1.00 85.69 88 GLY A O 1
ATOM 616 N N . VAL A 1 89 ? 1.091 -1.829 17.735 1.00 85.19 89 VAL A N 1
ATOM 617 C CA . VAL A 1 89 ? 0.323 -0.576 17.839 1.00 85.19 89 VAL A CA 1
ATOM 618 C C . VAL A 1 89 ? -0.561 -0.370 16.606 1.00 85.19 89 VAL A C 1
ATOM 620 O O . VAL A 1 89 ? -0.118 -0.527 15.467 1.00 85.19 89 VAL A O 1
ATOM 623 N N . ALA A 1 90 ? -1.826 0.005 16.830 1.00 86.31 90 ALA A N 1
ATOM 624 C CA . ALA A 1 90 ? -2.769 0.331 15.758 1.00 86.31 90 ALA A CA 1
ATOM 625 C C . ALA A 1 90 ? -2.242 1.477 14.876 1.00 86.31 90 ALA A C 1
ATOM 627 O O . ALA A 1 90 ? -1.560 2.381 15.349 1.00 86.31 90 ALA A O 1
ATOM 628 N N . GLY A 1 91 ? -2.545 1.429 13.582 1.00 83.50 91 GLY A N 1
ATOM 629 C CA . GLY A 1 91 ? -2.066 2.396 12.596 1.00 83.50 91 GLY A CA 1
ATOM 630 C C . GLY A 1 91 ? -0.575 2.308 12.255 1.00 83.50 91 GLY A C 1
ATOM 631 O O . GLY A 1 91 ? -0.133 3.049 11.388 1.00 83.50 91 GLY A O 1
ATOM 632 N N . SER A 1 92 ? 0.206 1.418 12.869 1.00 87.38 92 SER A N 1
ATOM 633 C CA . SER A 1 92 ? 1.647 1.296 12.601 1.00 87.38 92 SER A CA 1
ATOM 634 C C . SER A 1 92 ? 2.045 -0.122 12.235 1.00 87.38 92 SER A C 1
ATOM 636 O O . SER A 1 92 ? 1.332 -1.072 12.550 1.00 87.38 92 SER A O 1
ATOM 638 N N . PHE A 1 93 ? 3.184 -0.269 11.574 1.00 91.31 93 PHE A N 1
ATOM 639 C CA . PHE A 1 93 ? 3.814 -1.560 11.323 1.00 91.31 93 PHE A CA 1
ATOM 640 C C . PHE A 1 93 ? 5.291 -1.346 10.994 1.00 91.31 93 PHE A C 1
ATOM 642 O O . PHE A 1 93 ? 5.682 -0.277 10.523 1.00 91.31 93 PHE A O 1
ATOM 649 N N . THR A 1 94 ? 6.103 -2.371 11.219 1.00 90.94 94 THR A N 1
ATOM 650 C CA . THR A 1 94 ? 7.497 -2.412 10.778 1.00 90.94 94 THR A CA 1
ATOM 651 C C . THR A 1 94 ? 7.855 -3.832 10.379 1.00 90.94 94 THR A C 1
ATOM 653 O O . THR A 1 94 ? 7.530 -4.791 11.087 1.00 90.94 94 THR A O 1
ATOM 656 N N . LEU A 1 95 ? 8.455 -3.986 9.202 1.00 90.62 95 LEU A N 1
ATOM 657 C CA . LEU A 1 95 ? 8.825 -5.287 8.676 1.00 90.62 95 LEU A CA 1
ATOM 658 C C . LEU A 1 95 ? 10.094 -5.208 7.829 1.00 90.62 95 LEU A C 1
ATOM 660 O O . LEU A 1 95 ? 10.304 -4.281 7.049 1.00 90.62 95 LEU A O 1
ATOM 664 N N . THR A 1 96 ? 10.904 -6.254 7.938 1.00 90.50 96 THR A N 1
ATOM 665 C CA . THR A 1 96 ? 11.980 -6.550 6.996 1.00 90.50 96 THR A CA 1
ATOM 666 C C . THR A 1 96 ? 11.561 -7.750 6.161 1.00 90.50 96 THR A C 1
ATOM 668 O O . THR A 1 96 ? 11.255 -8.814 6.698 1.00 90.50 96 THR A O 1
ATOM 671 N N . SER A 1 97 ? 11.544 -7.594 4.842 1.00 86.69 97 SER A N 1
ATOM 672 C CA . SER A 1 97 ? 11.232 -8.669 3.900 1.00 86.69 97 SER A CA 1
ATOM 673 C C . SER A 1 97 ? 12.415 -8.916 2.980 1.00 86.69 97 SER A C 1
ATOM 675 O O . SER A 1 97 ? 13.076 -7.975 2.557 1.00 86.69 97 SER A O 1
ATOM 677 N N . THR A 1 98 ? 12.674 -10.175 2.640 1.00 84.06 98 THR A N 1
ATOM 678 C CA . THR A 1 98 ? 13.734 -10.571 1.701 1.00 84.06 98 THR A CA 1
ATOM 679 C C . THR A 1 98 ? 13.146 -11.271 0.474 1.00 84.06 98 THR A C 1
ATOM 681 O O . THR A 1 98 ? 13.409 -12.456 0.245 1.00 84.06 98 THR A O 1
ATOM 684 N N . PRO A 1 99 ? 12.282 -10.591 -0.304 1.00 77.44 99 PRO A N 1
ATOM 685 C CA . PRO A 1 99 ? 11.658 -11.208 -1.461 1.00 77.44 99 PRO A CA 1
ATOM 68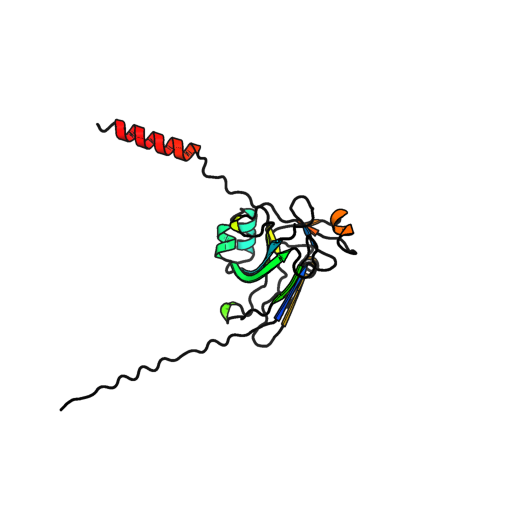6 C C . PRO A 1 99 ? 12.703 -11.701 -2.461 1.00 77.44 99 PRO A C 1
ATOM 688 O O . PRO A 1 99 ? 13.695 -11.030 -2.755 1.00 77.44 99 PRO A O 1
ATOM 691 N N . SER A 1 100 ? 12.438 -12.879 -3.023 1.00 72.50 100 SER A N 1
ATOM 692 C CA . SER A 1 100 ? 13.115 -13.313 -4.240 1.00 72.50 100 SER A CA 1
ATOM 693 C C . SER A 1 100 ? 12.567 -12.488 -5.396 1.00 72.50 100 SER A C 1
ATOM 695 O O . SER A 1 100 ? 11.457 -12.725 -5.871 1.00 72.50 100 SER A O 1
ATOM 697 N N . LEU A 1 101 ? 13.334 -11.496 -5.830 1.00 71.81 101 LEU A N 1
ATOM 698 C CA . LEU A 1 101 ? 13.024 -10.699 -7.000 1.00 71.81 101 LEU A CA 1
ATOM 699 C C . LEU A 1 101 ? 13.411 -11.508 -8.241 1.00 71.81 101 LEU A C 1
ATOM 701 O O . LEU A 1 101 ? 14.559 -11.924 -8.433 1.00 71.81 101 LEU A O 1
ATOM 705 N N . SER A 1 102 ? 12.420 -11.757 -9.089 1.00 68.19 102 SER A N 1
ATOM 706 C CA . SER A 1 102 ? 12.666 -12.230 -10.449 1.00 68.19 102 SER A CA 1
ATOM 707 C C . SER A 1 102 ? 12.964 -11.025 -11.345 1.00 68.19 102 SER A C 1
ATOM 709 O O . SER A 1 102 ? 12.649 -9.889 -10.984 1.00 68.19 102 SER A O 1
ATOM 711 N N . GLY A 1 103 ? 13.539 -11.241 -12.532 1.00 62.69 103 GLY A N 1
ATOM 712 C CA . GLY A 1 103 ? 13.822 -10.149 -13.476 1.00 62.69 103 GLY A CA 1
ATOM 713 C C . GLY A 1 103 ? 12.610 -9.259 -13.797 1.00 62.69 103 GLY A C 1
ATOM 714 O O . GLY A 1 103 ? 12.793 -8.100 -14.141 1.00 62.69 103 GLY A O 1
ATOM 715 N N . ALA A 1 104 ? 11.386 -9.768 -13.613 1.00 64.06 104 ALA A N 1
ATOM 716 C CA . ALA A 1 104 ? 10.137 -9.037 -13.816 1.00 64.06 104 ALA A CA 1
ATOM 717 C C . ALA A 1 104 ? 9.786 -8.025 -12.707 1.00 64.06 104 ALA A C 1
ATOM 719 O O . ALA A 1 104 ? 8.868 -7.244 -12.892 1.00 64.06 104 ALA A O 1
ATOM 720 N N . SER A 1 105 ? 10.461 -8.040 -11.553 1.00 72.44 105 SER A N 1
ATOM 721 C CA . SER A 1 105 ? 10.238 -7.073 -10.462 1.00 72.44 105 SER A CA 1
ATOM 722 C C . SER A 1 105 ? 11.377 -6.064 -10.304 1.00 72.44 105 SER A C 1
ATOM 724 O O . SER A 1 105 ? 11.221 -5.081 -9.589 1.00 72.44 105 SER A O 1
ATOM 726 N N . LEU A 1 106 ? 12.526 -6.292 -10.951 1.00 79.88 106 LEU A N 1
ATOM 727 C CA . LEU A 1 106 ? 13.686 -5.404 -10.850 1.00 79.88 106 LEU A CA 1
ATOM 728 C C . LEU A 1 106 ? 13.400 -4.068 -11.543 1.00 79.88 106 LEU A C 1
ATOM 730 O O . LEU A 1 106 ? 12.931 -4.048 -12.678 1.00 79.88 106 LEU A O 1
ATOM 734 N N . GLY A 1 107 ? 13.715 -2.952 -10.883 1.00 79.88 107 GLY A N 1
ATOM 735 C CA . GLY A 1 107 ? 13.549 -1.620 -11.470 1.00 79.88 107 GLY A CA 1
ATOM 736 C C . GLY A 1 107 ? 12.103 -1.112 -11.528 1.00 79.88 107 GLY A C 1
ATOM 737 O O . GLY A 1 107 ? 11.876 -0.013 -12.043 1.00 79.88 107 GLY A O 1
ATOM 738 N N . HIS A 1 108 ? 11.138 -1.872 -10.998 1.00 88.62 108 HIS A N 1
ATOM 739 C CA . HIS A 1 108 ? 9.753 -1.430 -10.876 1.00 88.62 108 HIS A CA 1
ATOM 740 C C . HIS A 1 108 ? 9.556 -0.484 -9.687 1.00 88.62 108 HIS A C 1
ATOM 742 O O . HIS A 1 108 ? 10.104 -0.680 -8.601 1.00 88.62 108 HIS A O 1
ATOM 748 N N . GLN A 1 109 ? 8.697 0.515 -9.890 1.00 91.25 109 GLN A N 1
ATOM 749 C CA . GLN A 1 109 ? 8.218 1.396 -8.832 1.00 91.25 109 GLN A CA 1
ATOM 750 C C . GLN A 1 109 ? 7.553 0.575 -7.718 1.00 91.25 109 GLN A C 1
ATOM 752 O O . GLN A 1 109 ? 6.694 -0.270 -7.978 1.00 91.25 109 GLN A O 1
ATOM 757 N N . ILE A 1 110 ? 7.950 0.847 -6.477 1.00 91.88 110 ILE A N 1
ATOM 758 C CA . ILE A 1 110 ? 7.358 0.251 -5.286 1.00 91.88 110 ILE A CA 1
ATOM 759 C C . ILE A 1 110 ? 6.085 1.012 -4.929 1.00 91.88 110 ILE A C 1
ATOM 761 O O . ILE A 1 110 ? 6.065 2.246 -4.919 1.00 91.88 110 ILE A O 1
ATOM 765 N N . TYR A 1 111 ? 5.055 0.253 -4.571 1.00 92.25 111 TYR A N 1
ATOM 766 C CA . TYR A 1 111 ? 3.827 0.750 -3.974 1.00 92.25 111 TYR A CA 1
ATOM 767 C C . TYR A 1 111 ? 3.578 0.028 -2.651 1.00 92.25 111 TYR A C 1
ATOM 769 O O . TYR A 1 111 ? 3.854 -1.169 -2.508 1.00 92.25 111 TYR A O 1
ATOM 777 N N . LEU A 1 112 ? 2.996 0.756 -1.703 1.00 92.81 112 LEU A N 1
ATOM 778 C CA . LEU A 1 112 ? 2.363 0.180 -0.525 1.00 92.81 112 LEU A CA 1
ATOM 779 C C . LEU A 1 112 ? 0.853 0.275 -0.685 1.00 92.81 112 LEU A C 1
ATOM 781 O O . LEU A 1 112 ? 0.330 1.319 -1.062 1.00 92.81 112 LEU A O 1
ATOM 785 N N . TRP A 1 113 ? 0.144 -0.800 -0.371 1.00 93.38 113 TRP A N 1
ATOM 786 C CA . TRP A 1 113 ? -1.309 -0.846 -0.443 1.00 93.38 113 TRP A CA 1
ATOM 787 C C . TRP A 1 113 ? -1.879 -1.281 0.903 1.00 93.38 113 TRP A C 1
ATOM 789 O O . TRP A 1 113 ? -1.751 -2.439 1.297 1.00 93.38 113 TRP A O 1
ATOM 799 N N . ALA A 1 114 ? -2.488 -0.341 1.622 1.00 92.81 114 ALA A N 1
ATOM 800 C CA . ALA A 1 114 ? -3.147 -0.591 2.897 1.00 92.81 114 ALA A CA 1
ATOM 801 C C . ALA A 1 114 ? -4.655 -0.752 2.704 1.00 92.81 114 ALA A C 1
ATOM 803 O O . ALA A 1 114 ? -5.275 -0.003 1.947 1.00 92.81 114 ALA A O 1
ATOM 804 N N . LEU A 1 115 ? -5.245 -1.701 3.425 1.00 93.12 115 LEU A N 1
ATOM 805 C CA . LEU A 1 115 ? -6.672 -1.996 3.414 1.00 93.12 115 LEU A CA 1
ATOM 806 C C . LEU A 1 115 ? -7.179 -2.129 4.848 1.00 93.12 115 LEU A C 1
ATOM 808 O O . LEU A 1 115 ? -6.493 -2.690 5.694 1.00 93.12 115 LEU A O 1
ATOM 812 N N . ASN A 1 116 ? -8.401 -1.681 5.126 1.00 93.69 116 ASN A N 1
ATOM 813 C CA . ASN A 1 116 ? -8.984 -1.719 6.476 1.00 93.69 116 ASN A CA 1
ATOM 814 C C . ASN A 1 116 ? -9.551 -3.085 6.906 1.00 93.69 116 ASN A C 1
ATOM 816 O O . ASN A 1 116 ? -10.445 -3.155 7.748 1.00 93.69 116 ASN A O 1
ATOM 820 N N . ALA A 1 117 ? -9.072 -4.169 6.305 1.00 95.00 117 ALA A N 1
ATOM 821 C CA . ALA A 1 117 ? -9.496 -5.523 6.618 1.00 95.00 117 ALA A CA 1
ATOM 822 C C . ALA A 1 117 ? -8.344 -6.505 6.397 1.00 95.00 117 ALA A C 1
ATOM 824 O O . ALA A 1 117 ? -7.391 -6.193 5.688 1.00 95.00 117 ALA A O 1
ATOM 825 N N . ALA A 1 118 ? -8.446 -7.708 6.962 1.00 96.00 118 ALA A N 1
ATOM 826 C CA . ALA A 1 118 ? -7.404 -8.734 6.855 1.00 96.00 118 ALA A CA 1
ATOM 827 C C . ALA A 1 118 ? -7.250 -9.321 5.438 1.00 96.00 118 ALA A C 1
ATOM 829 O O . ALA A 1 118 ? -6.246 -9.959 5.133 1.00 96.00 118 ALA A O 1
ATOM 830 N N . THR A 1 119 ? -8.241 -9.126 4.563 1.00 94.50 119 THR A N 1
ATOM 831 C CA . THR A 1 119 ? -8.208 -9.603 3.174 1.00 94.50 119 THR A CA 1
ATOM 832 C C . THR A 1 119 ? -8.741 -8.546 2.216 1.00 94.50 119 THR A C 1
ATOM 834 O O . THR A 1 119 ? -9.572 -7.715 2.594 1.00 94.50 119 THR A O 1
ATOM 837 N N . VAL A 1 120 ? -8.322 -8.626 0.950 1.00 92.06 120 VAL A N 1
ATOM 838 C CA . VAL A 1 120 ? -8.783 -7.719 -0.114 1.00 92.06 120 VAL A CA 1
ATOM 839 C C . VAL A 1 120 ? -10.300 -7.782 -0.301 1.00 92.06 120 VAL A C 1
ATOM 841 O O . VAL A 1 120 ? -10.945 -6.747 -0.416 1.00 92.06 120 VAL A O 1
ATOM 844 N N . GLY A 1 121 ? -10.892 -8.981 -0.265 1.00 90.12 121 GLY A N 1
ATOM 845 C CA . GLY A 1 121 ? -12.333 -9.163 -0.480 1.00 90.12 121 GLY A CA 1
ATOM 846 C C . GLY A 1 121 ? -13.220 -8.608 0.640 1.00 90.12 121 GLY A C 1
ATOM 847 O O . GLY A 1 121 ? -14.394 -8.343 0.409 1.00 90.12 121 GLY A O 1
ATOM 848 N N . SER A 1 122 ? -12.668 -8.422 1.841 1.00 91.38 122 SER A N 1
ATOM 849 C CA . SER A 1 122 ? -13.375 -7.847 2.996 1.00 91.38 122 SER A CA 1
ATOM 850 C C . SER A 1 122 ? -13.142 -6.345 3.178 1.00 91.38 122 SER A C 1
ATOM 852 O O . SER A 1 122 ? -13.725 -5.746 4.079 1.00 91.38 122 SER A O 1
ATOM 854 N N . ALA A 1 123 ? -12.253 -5.743 2.385 1.00 91.56 123 ALA A N 1
ATOM 855 C CA . ALA A 1 123 ? -11.873 -4.349 2.549 1.00 91.56 123 ALA A CA 1
ATOM 856 C C . ALA A 1 123 ? -12.997 -3.410 2.102 1.00 91.56 123 ALA A C 1
ATOM 858 O O . ALA A 1 123 ? -13.565 -3.559 1.021 1.00 91.56 123 ALA A O 1
ATOM 859 N N . THR A 1 124 ? -13.281 -2.403 2.923 1.00 89.88 124 THR A N 1
ATOM 860 C CA . THR A 1 124 ? -14.238 -1.327 2.617 1.00 89.88 124 THR A CA 1
ATOM 861 C C . THR A 1 124 ? -13.555 0.027 2.448 1.00 89.88 124 THR A C 1
ATOM 863 O O . THR A 1 124 ? -14.172 0.976 1.967 1.00 89.88 124 THR A O 1
ATOM 866 N N . GLN A 1 125 ? -12.271 0.121 2.793 1.00 88.25 125 GLN A N 1
ATOM 867 C CA . GLN A 1 125 ? -11.428 1.290 2.589 1.00 88.25 125 GLN A CA 1
ATOM 868 C C . GLN A 1 125 ? -10.019 0.863 2.163 1.00 88.25 125 GLN A C 1
ATOM 870 O O . GLN A 1 125 ? -9.549 -0.215 2.540 1.00 88.25 125 GLN A O 1
ATOM 875 N N . GLN A 1 126 ? -9.338 1.717 1.399 1.00 88.94 126 GLN A N 1
ATOM 876 C CA . GLN A 1 126 ? -7.971 1.481 0.938 1.00 88.94 126 GLN A CA 1
ATOM 877 C C . GLN A 1 126 ? -7.139 2.763 0.833 1.00 88.94 126 GLN A C 1
ATOM 879 O O . GLN A 1 126 ? -7.679 3.855 0.660 1.00 88.94 126 GLN A O 1
ATOM 884 N N . ALA A 1 127 ? -5.819 2.609 0.878 1.00 87.31 127 ALA A N 1
ATOM 885 C CA . ALA A 1 127 ? -4.848 3.643 0.543 1.00 87.31 127 ALA A CA 1
ATOM 886 C C . ALA A 1 127 ? -3.695 3.032 -0.263 1.00 87.31 127 ALA A C 1
ATOM 888 O O . ALA A 1 127 ? -3.205 1.956 0.085 1.00 87.31 127 ALA A O 1
ATOM 889 N N . ILE A 1 128 ? -3.276 3.704 -1.336 1.00 89.81 128 ILE A N 1
ATOM 890 C CA . ILE A 1 128 ? -2.142 3.296 -2.174 1.00 89.81 128 ILE A CA 1
ATOM 891 C C . ILE A 1 128 ? -1.102 4.409 -2.115 1.00 89.81 128 ILE A C 1
ATOM 893 O O . ILE A 1 128 ? -1.365 5.545 -2.520 1.00 89.81 128 ILE A O 1
ATOM 897 N N . PHE A 1 129 ? 0.074 4.056 -1.611 1.00 87.19 129 PHE A N 1
ATOM 898 C CA . PHE A 1 129 ? 1.202 4.946 -1.393 1.00 87.19 129 PHE A CA 1
ATOM 899 C C . PHE A 1 129 ? 2.303 4.627 -2.382 1.00 87.19 129 PHE A C 1
ATOM 901 O O . PHE A 1 129 ? 2.611 3.459 -2.622 1.00 87.19 129 PHE A O 1
ATOM 908 N N . TYR A 1 130 ? 2.925 5.672 -2.897 1.00 87.56 130 TYR A N 1
ATOM 909 C CA . TYR A 1 130 ? 4.142 5.575 -3.673 1.00 87.56 130 TYR A CA 1
ATOM 910 C C . TYR A 1 130 ? 4.916 6.880 -3.533 1.00 87.56 130 TYR A C 1
ATOM 912 O O . TYR A 1 130 ? 4.362 7.904 -3.134 1.00 87.56 130 TYR A O 1
ATOM 920 N N . GLU A 1 131 ? 6.189 6.824 -3.877 1.00 86.00 131 GLU A N 1
ATOM 921 C CA . GLU A 1 131 ? 7.071 7.973 -3.974 1.00 86.00 131 GLU A CA 1
ATOM 922 C C . GLU A 1 131 ? 7.834 7.813 -5.289 1.00 86.00 131 GLU A C 1
ATOM 924 O O . GLU A 1 131 ? 8.488 6.777 -5.463 1.00 86.00 131 GLU A O 1
ATOM 929 N N . PRO A 1 132 ? 7.736 8.763 -6.236 1.00 84.44 132 PRO A N 1
ATOM 930 C CA . PRO A 1 132 ? 8.430 8.644 -7.506 1.00 84.44 132 PRO A CA 1
ATOM 931 C C . PRO A 1 132 ? 9.915 8.339 -7.308 1.00 84.44 132 PRO A C 1
ATOM 933 O O . PRO A 1 132 ? 10.625 9.051 -6.594 1.00 84.44 132 PRO A O 1
ATOM 936 N N . SER A 1 133 ? 10.421 7.315 -7.996 1.00 83.62 133 SER A N 1
ATOM 937 C CA . SER A 1 133 ? 11.834 6.931 -7.881 1.00 83.62 133 SER A CA 1
ATOM 938 C C . SER A 1 133 ? 12.813 8.033 -8.304 1.00 83.62 133 SER A C 1
ATOM 940 O O . SER A 1 133 ? 13.986 7.992 -7.943 1.00 83.62 133 SER A O 1
ATOM 942 N N . THR A 1 134 ? 12.347 9.012 -9.087 1.00 84.06 134 THR A N 1
ATOM 943 C CA . THR A 1 134 ? 13.100 10.225 -9.450 1.00 84.06 134 THR A CA 1
ATOM 944 C C . THR A 1 134 ? 13.350 11.147 -8.262 1.00 84.06 134 THR A C 1
ATOM 946 O O . THR A 1 134 ? 14.289 11.935 -8.294 1.00 84.06 134 THR A O 1
ATOM 949 N N . THR A 1 135 ? 12.511 11.053 -7.235 1.00 84.94 135 THR A N 1
ATOM 950 C CA . THR A 1 135 ? 12.583 11.858 -6.019 1.00 84.94 135 THR A CA 1
ATOM 951 C C . THR A 1 135 ? 13.225 11.068 -4.881 1.00 84.94 135 THR A C 1
ATOM 953 O O . THR A 1 135 ? 14.099 11.589 -4.190 1.00 84.94 135 THR A O 1
ATOM 956 N N . ASN A 1 136 ? 12.859 9.791 -4.720 1.00 86.31 136 ASN A N 1
ATOM 957 C CA . ASN A 1 136 ? 13.504 8.872 -3.784 1.00 86.31 136 ASN A CA 1
ATOM 958 C C . ASN A 1 136 ? 13.730 7.503 -4.436 1.00 86.31 136 ASN A C 1
ATOM 960 O O . ASN A 1 136 ? 12.819 6.682 -4.543 1.00 86.31 136 ASN A O 1
ATOM 964 N N . SER A 1 137 ? 14.976 7.222 -4.813 1.00 87.94 137 SER A N 1
ATOM 965 C CA . SER A 1 137 ? 15.358 5.959 -5.455 1.00 87.94 137 SER A CA 1
ATOM 966 C C . SER A 1 137 ? 15.129 4.722 -4.580 1.00 87.94 137 SER A C 1
ATOM 968 O O . SER A 1 137 ? 15.060 3.617 -5.115 1.00 87.94 137 SER A O 1
ATOM 970 N N . SER A 1 138 ? 14.951 4.890 -3.263 1.00 88.69 138 SER A N 1
ATOM 971 C CA . SER A 1 138 ? 14.635 3.793 -2.337 1.00 88.69 138 SER A CA 1
ATOM 972 C C . SER A 1 138 ? 13.265 3.165 -2.614 1.00 88.69 138 SER A C 1
ATOM 974 O O . SER A 1 138 ? 13.049 2.002 -2.277 1.00 88.69 138 SER A O 1
ATOM 976 N N . TRP A 1 139 ? 12.361 3.909 -3.263 1.00 89.50 139 TRP A N 1
ATOM 977 C CA . TRP A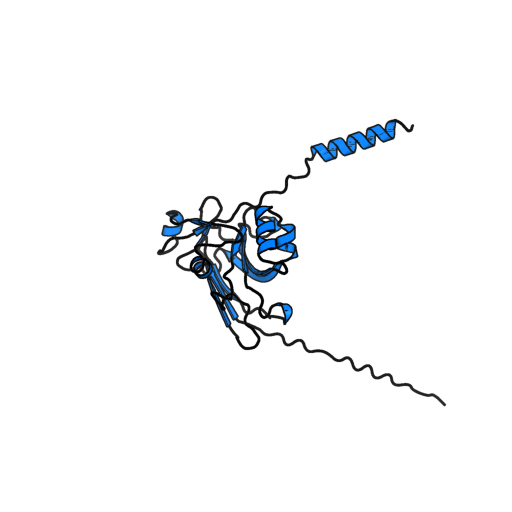 1 139 ? 11.034 3.453 -3.692 1.00 89.50 139 TRP A CA 1
ATOM 978 C C . TRP A 1 139 ? 11.031 2.788 -5.070 1.00 89.50 139 TRP A C 1
ATOM 980 O O . TRP A 1 139 ? 9.991 2.640 -5.706 1.00 89.50 139 TRP A O 1
ATOM 990 N N . ASN A 1 140 ? 12.191 2.346 -5.533 1.00 89.69 140 ASN A N 1
ATOM 991 C CA . ASN A 1 140 ? 12.306 1.445 -6.662 1.00 89.69 140 ASN A CA 1
ATOM 992 C C . ASN A 1 140 ? 12.848 0.101 -6.167 1.00 89.69 140 ASN A C 1
ATOM 994 O O . ASN A 1 140 ? 13.744 0.067 -5.318 1.00 89.69 140 ASN A O 1
ATOM 998 N N . PHE A 1 141 ? 12.312 -1.008 -6.681 1.00 87.75 141 PHE A N 1
ATOM 999 C CA . PHE A 1 141 ? 12.884 -2.313 -6.394 1.00 87.75 141 PHE A CA 1
ATOM 1000 C C . PHE A 1 141 ? 14.349 -2.326 -6.839 1.00 87.75 141 PHE A C 1
ATOM 1002 O O . PHE A 1 141 ? 14.644 -2.030 -8.004 1.00 87.75 141 PHE A O 1
ATOM 1009 N N . PRO A 1 142 ? 15.276 -2.661 -5.926 1.00 81.06 142 PRO A N 1
ATOM 1010 C CA . PRO A 1 142 ? 16.694 -2.555 -6.206 1.00 81.06 142 PRO A CA 1
ATOM 1011 C C . PRO A 1 142 ? 17.065 -3.396 -7.429 1.00 81.06 142 PRO A C 1
ATOM 1013 O O . PRO A 1 142 ? 16.633 -4.539 -7.578 1.00 81.06 142 PRO A O 1
ATOM 1016 N N . GLY A 1 143 ? 17.856 -2.801 -8.325 1.00 75.25 143 GLY A N 1
ATOM 1017 C CA . GLY A 1 143 ? 18.434 -3.509 -9.465 1.00 75.25 143 GLY A CA 1
ATOM 1018 C C . GLY A 1 143 ? 19.501 -4.517 -9.026 1.00 75.25 143 GLY A C 1
ATOM 1019 O O . GLY A 1 143 ? 19.788 -4.676 -7.844 1.00 75.25 143 GLY A O 1
ATOM 1020 N N . THR A 1 144 ? 20.169 -5.152 -9.989 1.00 67.88 144 THR A N 1
ATOM 1021 C CA . THR A 1 144 ? 21.131 -6.252 -9.756 1.00 67.88 144 THR A CA 1
ATOM 1022 C C . THR A 1 144 ? 22.321 -5.915 -8.845 1.00 67.88 144 THR A C 1
ATOM 1024 O O . THR A 1 144 ? 23.032 -6.819 -8.421 1.00 67.88 144 THR A O 1
ATOM 1027 N N . ASN A 1 145 ? 22.555 -4.633 -8.546 1.00 64.44 145 ASN A N 1
ATOM 1028 C CA . ASN A 1 145 ? 23.717 -4.154 -7.792 1.00 64.44 145 ASN A CA 1
ATOM 1029 C C . ASN A 1 145 ? 23.382 -3.679 -6.368 1.00 64.44 145 ASN A C 1
ATOM 1031 O O . ASN A 1 145 ? 24.292 -3.331 -5.620 1.00 64.44 145 ASN A O 1
ATOM 1035 N N . LEU A 1 146 ? 22.100 -3.628 -5.994 1.00 64.44 146 LEU A N 1
ATOM 1036 C CA . LEU A 1 146 ? 21.665 -3.212 -4.662 1.00 64.44 146 LEU A CA 1
ATOM 1037 C C . LEU A 1 146 ? 21.031 -4.403 -3.946 1.00 64.44 146 LEU A C 1
ATOM 1039 O O . LEU A 1 146 ? 20.120 -5.044 -4.458 1.00 64.44 146 LEU A O 1
ATOM 1043 N N . THR A 1 147 ? 21.527 -4.709 -2.750 1.00 75.12 147 THR A N 1
ATOM 1044 C CA . THR A 1 147 ? 21.049 -5.843 -1.946 1.00 75.12 147 THR A CA 1
ATOM 1045 C C . THR A 1 147 ? 20.025 -5.428 -0.899 1.00 75.12 147 THR A C 1
ATOM 1047 O O . THR A 1 147 ? 19.399 -6.298 -0.293 1.00 75.12 147 THR A O 1
ATOM 1050 N N . SER A 1 148 ? 19.820 -4.124 -0.681 1.00 84.00 148 SER A N 1
ATOM 1051 C CA . SER A 1 148 ? 18.809 -3.632 0.247 1.00 84.00 148 SER A CA 1
ATOM 1052 C C . SER A 1 148 ? 18.269 -2.240 -0.082 1.00 84.00 148 SER A C 1
ATOM 1054 O O . SER A 1 148 ? 18.933 -1.430 -0.727 1.00 84.00 148 SER A O 1
ATOM 1056 N N . THR A 1 149 ? 17.049 -1.970 0.382 1.00 88.06 149 THR A N 1
ATOM 1057 C CA . THR A 1 149 ?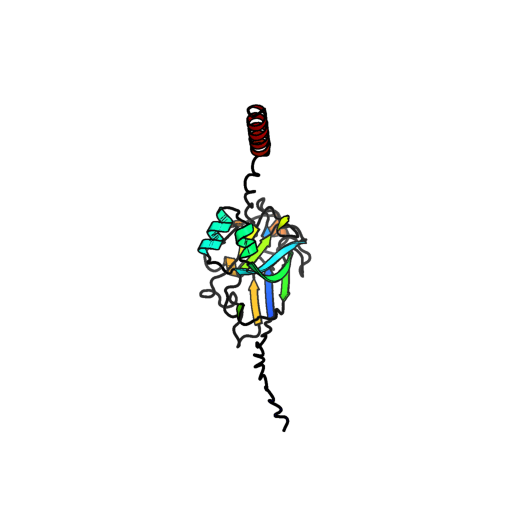 16.428 -0.640 0.403 1.00 88.06 149 THR A CA 1
ATOM 1058 C C . THR A 1 149 ? 15.557 -0.482 1.654 1.00 88.06 149 THR A C 1
ATOM 1060 O O . THR A 1 149 ? 15.199 -1.467 2.308 1.00 88.06 149 THR A O 1
ATOM 1063 N N . SER A 1 150 ? 15.231 0.758 2.011 1.00 89.44 150 SER A N 1
ATOM 1064 C CA . SER A 1 150 ? 14.307 1.076 3.095 1.00 89.44 150 SER A CA 1
ATOM 1065 C C . SER A 1 150 ? 13.293 2.106 2.627 1.00 89.44 150 SER A C 1
ATOM 1067 O O . SER A 1 150 ? 13.674 3.169 2.143 1.00 89.44 150 SER A O 1
ATOM 1069 N N . ILE A 1 151 ? 12.016 1.816 2.836 1.00 88.75 151 ILE A N 1
ATOM 1070 C CA . ILE A 1 151 ? 10.905 2.726 2.560 1.00 88.75 151 ILE A CA 1
ATOM 1071 C C . ILE A 1 151 ? 10.095 2.938 3.836 1.00 88.75 151 ILE A C 1
ATOM 1073 O O . ILE A 1 151 ? 9.974 2.041 4.662 1.00 88.75 151 ILE A O 1
ATOM 1077 N N . ASP A 1 152 ? 9.529 4.118 4.011 1.00 87.25 152 ASP A N 1
ATOM 1078 C CA . ASP A 1 152 ? 8.592 4.388 5.103 1.00 87.25 152 ASP A CA 1
ATOM 1079 C C . ASP A 1 152 ? 7.486 5.307 4.586 1.00 87.25 152 ASP A C 1
ATOM 1081 O O . ASP A 1 152 ? 7.750 6.162 3.738 1.00 87.25 152 ASP A O 1
ATOM 1085 N N . ILE A 1 153 ? 6.252 5.139 5.067 1.00 82.25 153 ILE A N 1
ATOM 1086 C CA . ILE A 1 153 ? 5.110 5.974 4.657 1.00 82.25 153 ILE A CA 1
ATOM 1087 C C . ILE A 1 153 ? 5.376 7.471 4.893 1.00 82.25 153 ILE A C 1
ATOM 1089 O O . ILE A 1 153 ? 4.895 8.303 4.120 1.00 82.25 153 ILE A O 1
ATOM 1093 N N . GLU A 1 154 ? 6.179 7.842 5.892 1.00 78.81 154 GLU A N 1
ATOM 1094 C CA . GLU A 1 154 ? 6.604 9.230 6.095 1.00 78.81 154 GLU A CA 1
ATOM 1095 C C . GLU A 1 154 ? 7.397 9.786 4.902 1.00 78.81 154 GLU A C 1
ATOM 1097 O O . GLU A 1 154 ? 7.313 10.973 4.598 1.00 78.81 154 GLU A O 1
ATOM 1102 N N . GLN A 1 155 ? 8.128 8.955 4.162 1.00 76.50 155 GLN A N 1
ATOM 1103 C CA . GLN A 1 155 ? 8.877 9.419 2.993 1.00 76.50 155 GLN A CA 1
ATOM 1104 C C . GLN A 1 155 ? 7.941 9.812 1.849 1.00 76.50 155 GLN A C 1
ATOM 1106 O O . GLN A 1 155 ? 8.141 10.866 1.254 1.00 76.50 155 GLN A O 1
ATOM 1111 N N . ALA A 1 156 ? 6.876 9.033 1.623 1.00 70.44 156 ALA A N 1
ATOM 1112 C CA . ALA A 1 156 ? 5.834 9.353 0.641 1.00 70.44 156 ALA A CA 1
ATOM 1113 C C . ALA A 1 156 ? 5.069 10.650 0.984 1.00 70.44 156 ALA A C 1
ATOM 1115 O O . ALA A 1 156 ? 4.435 11.269 0.129 1.00 70.44 156 ALA A O 1
ATOM 1116 N N . LYS A 1 157 ? 5.124 11.097 2.248 1.00 63.19 157 LYS A N 1
ATOM 1117 C CA . LYS A 1 157 ? 4.578 12.389 2.693 1.00 63.19 157 LYS A CA 1
ATOM 1118 C C . LYS A 1 157 ? 5.402 13.577 2.220 1.00 63.19 157 LYS A C 1
ATOM 1120 O O . LYS A 1 157 ? 4.845 14.620 1.878 1.00 63.19 157 LYS A O 1
ATOM 1125 N N . ALA A 1 158 ? 6.722 13.446 2.311 1.00 50.25 158 ALA A N 1
ATOM 1126 C CA . ALA A 1 158 ? 7.637 14.576 2.359 1.00 50.25 158 ALA A CA 1
ATOM 1127 C C . ALA A 1 158 ? 7.907 15.208 0.986 1.00 50.25 158 ALA A C 1
ATOM 1129 O O . ALA A 1 158 ? 8.305 16.369 0.930 1.00 50.25 158 ALA A O 1
ATOM 1130 N N . SER A 1 159 ? 7.696 14.483 -0.114 1.00 44.88 159 SER A N 1
ATOM 1131 C CA . SER A 1 159 ? 8.256 14.885 -1.405 1.00 44.88 159 SER A CA 1
ATOM 1132 C C . SER A 1 159 ? 7.344 15.729 -2.312 1.00 44.88 159 SER A C 1
ATOM 1134 O O . SER A 1 159 ? 7.849 16.424 -3.192 1.00 44.88 159 SER A O 1
ATOM 1136 N N . LEU A 1 160 ? 6.019 15.724 -2.107 1.00 34.97 160 LEU A N 1
ATOM 1137 C CA . LEU A 1 160 ? 5.068 16.332 -3.059 1.00 34.97 160 LEU A CA 1
ATOM 1138 C C . LEU A 1 160 ? 3.842 17.005 -2.425 1.00 34.97 160 LEU A C 1
ATOM 1140 O O . LEU A 1 160 ? 2.786 17.058 -3.049 1.00 34.97 160 LEU A O 1
ATOM 1144 N N . GLY A 1 161 ? 3.900 17.480 -1.178 1.00 42.19 161 GLY A N 1
ATOM 1145 C CA . GLY A 1 161 ? 2.683 18.022 -0.547 1.00 42.19 161 GLY A CA 1
ATOM 1146 C C . GLY A 1 161 ? 1.508 17.020 -0.546 1.00 42.19 161 GLY A C 1
ATOM 1147 O O . GLY A 1 161 ? 0.354 17.434 -0.586 1.00 42.19 161 GLY A O 1
ATOM 1148 N N . GLY A 1 162 ? 1.819 15.713 -0.517 1.00 40.09 162 GLY A N 1
ATOM 1149 C CA . GLY A 1 162 ? 0.882 14.588 -0.452 1.00 40.09 162 GLY A CA 1
ATOM 1150 C C . GLY A 1 162 ? 0.162 14.258 -1.763 1.00 40.09 162 GLY A C 1
ATOM 1151 O O . GLY A 1 162 ? -1.038 14.492 -1.869 1.00 40.09 162 GLY A O 1
ATOM 1152 N N . THR A 1 163 ? 0.845 13.644 -2.739 1.00 43.97 163 THR A N 1
ATOM 1153 C CA . THR A 1 163 ? 0.139 12.984 -3.854 1.00 43.97 163 THR A CA 1
ATOM 1154 C C . THR A 1 163 ? -0.076 11.520 -3.499 1.00 43.97 163 THR A C 1
ATOM 1156 O O . THR A 1 163 ? 0.806 10.686 -3.670 1.00 43.97 163 THR A O 1
ATOM 1159 N N . TYR A 1 164 ? -1.253 11.204 -2.976 1.00 54.16 164 TYR A N 1
ATOM 1160 C CA . TYR A 1 164 ? -1.678 9.820 -2.810 1.00 54.16 164 TYR A CA 1
ATOM 1161 C C . TYR A 1 164 ? -2.532 9.413 -3.986 1.00 54.16 164 TYR A C 1
ATOM 1163 O O . TYR A 1 164 ? -3.409 10.164 -4.411 1.00 54.16 164 TYR A O 1
ATOM 1171 N N . LEU A 1 165 ? -2.335 8.189 -4.462 1.00 50.41 165 LEU A N 1
ATOM 1172 C CA . LEU A 1 165 ? -3.266 7.616 -5.427 1.00 50.41 165 LEU A CA 1
ATOM 1173 C C . LEU A 1 165 ? -4.609 7.300 -4.748 1.00 50.41 165 LEU A C 1
ATOM 1175 O O . LEU A 1 165 ? -5.631 7.337 -5.424 1.00 50.41 165 LEU A O 1
ATOM 1179 N N . ALA A 1 166 ? -4.603 7.057 -3.426 1.00 49.34 166 ALA A N 1
ATOM 1180 C CA . ALA A 1 166 ? -5.778 6.950 -2.556 1.00 49.34 166 ALA A CA 1
ATOM 1181 C C . ALA A 1 166 ? -5.432 7.346 -1.101 1.00 49.34 166 ALA A C 1
ATOM 1183 O O . ALA A 1 166 ? -4.500 6.772 -0.534 1.00 49.34 166 ALA A O 1
ATOM 1184 N N . GLY A 1 167 ? -6.200 8.263 -0.496 1.00 47.41 167 GLY A N 1
ATOM 1185 C CA . GLY A 1 167 ? -6.092 8.683 0.914 1.00 47.41 167 GLY A CA 1
ATOM 1186 C C . GLY A 1 167 ? -5.681 10.150 1.147 1.00 47.41 167 GLY A C 1
ATOM 1187 O O . GLY A 1 167 ? -5.418 10.879 0.194 1.00 47.41 167 GLY A O 1
ATOM 1188 N N . SER A 1 168 ? -5.662 10.616 2.404 1.00 48.66 168 SER A N 1
ATOM 1189 C CA . SER A 1 168 ? -5.286 12.003 2.766 1.00 48.66 168 SER A CA 1
ATOM 1190 C C . SER A 1 168 ? -4.550 12.109 4.111 1.00 48.66 168 SER A C 1
ATOM 1192 O O . SER A 1 168 ? -4.881 11.394 5.050 1.00 48.66 168 SER A O 1
ATOM 1194 N N . PHE A 1 169 ? -3.575 13.023 4.248 1.00 52.22 169 PHE A N 1
ATOM 1195 C CA . PHE A 1 169 ? -2.937 13.319 5.544 1.00 52.22 169 PHE A CA 1
ATOM 1196 C C . PHE A 1 169 ? -3.878 14.161 6.425 1.00 52.22 169 PHE A C 1
ATOM 1198 O O . PHE A 1 169 ? -4.165 15.315 6.115 1.00 52.22 169 PHE A O 1
ATOM 1205 N N . GLN A 1 170 ? -4.290 13.635 7.573 1.00 52.16 170 GLN A N 1
ATOM 1206 C CA . GLN A 1 170 ? -4.849 14.401 8.687 1.00 52.16 170 GLN A CA 1
ATOM 1207 C C . GLN A 1 170 ? -3.712 15.059 9.462 1.00 52.16 170 GLN A C 1
ATOM 1209 O O . GLN A 1 170 ? -2.849 14.364 9.994 1.00 52.16 170 GLN A O 1
ATOM 1214 N N . THR A 1 171 ? -3.710 16.384 9.577 1.00 47.19 171 THR A N 1
ATOM 1215 C CA . THR A 1 171 ? -2.652 17.122 10.284 1.00 47.19 171 THR A CA 1
ATOM 1216 C C . THR A 1 171 ? -2.763 17.068 11.810 1.00 47.19 171 THR A C 1
ATOM 1218 O O . THR A 1 171 ? -1.804 17.435 12.482 1.00 47.19 171 THR A O 1
ATOM 1221 N N . SER A 1 172 ? -3.858 16.562 12.385 1.00 50.62 172 SER A N 1
ATOM 1222 C CA . SER A 1 172 ? -4.008 16.468 13.844 1.00 50.62 172 SER A CA 1
ATOM 1223 C C . SER A 1 172 ? -5.211 15.612 14.264 1.00 50.62 172 SER A C 1
ATOM 1225 O O . SER A 1 172 ? -6.334 16.099 14.342 1.00 50.62 172 SER A O 1
ATOM 1227 N N . ASN A 1 173 ? -4.981 14.348 14.632 1.00 52.84 173 ASN A N 1
ATOM 1228 C CA . ASN A 1 173 ? -5.945 13.597 15.442 1.00 52.84 173 ASN A CA 1
ATOM 1229 C C . ASN A 1 173 ? -5.325 13.287 16.808 1.00 52.84 173 ASN A C 1
ATOM 1231 O O . ASN A 1 173 ? -4.327 12.574 16.887 1.00 52.84 173 ASN A O 1
ATOM 1235 N N . ALA A 1 174 ? -5.941 13.793 17.879 1.00 53.12 174 ALA A N 1
ATOM 1236 C CA . ALA A 1 174 ? -5.492 13.611 19.257 1.00 53.12 174 ALA A CA 1
ATOM 1237 C C . ALA A 1 174 ? -5.313 12.132 19.657 1.00 53.12 174 ALA A C 1
ATOM 1239 O O . ALA A 1 174 ? -4.402 11.821 20.421 1.00 53.12 174 ALA A O 1
ATOM 1240 N N . ALA A 1 175 ? -6.124 11.217 19.112 1.00 54.31 175 ALA A N 1
ATOM 1241 C CA . ALA A 1 175 ? -6.001 9.783 19.380 1.00 54.31 175 ALA A CA 1
ATOM 1242 C C . ALA A 1 175 ? -4.713 9.184 18.788 1.00 54.31 175 ALA A C 1
ATOM 1244 O O . ALA A 1 175 ? -4.105 8.304 19.389 1.00 54.31 175 ALA A O 1
ATOM 1245 N N . LEU A 1 176 ? -4.270 9.688 17.634 1.00 55.59 176 LEU A N 1
ATOM 1246 C CA . LEU A 1 176 ? -3.034 9.257 16.977 1.00 55.59 176 LEU A CA 1
ATOM 1247 C C . LEU A 1 176 ? -1.814 9.966 17.571 1.00 55.59 176 LEU A C 1
ATOM 1249 O O . LEU A 1 176 ? -0.785 9.333 17.772 1.00 55.59 176 LEU A O 1
ATOM 1253 N N . THR A 1 177 ? -1.953 11.234 17.966 1.00 53.22 177 THR A N 1
ATOM 1254 C CA . THR A 1 177 ? -0.924 11.965 18.723 1.00 53.22 177 THR A CA 1
ATOM 1255 C C . THR A 1 177 ? -0.617 11.314 20.076 1.00 53.22 177 THR A C 1
ATOM 1257 O O . THR A 1 177 ? 0.495 11.433 20.570 1.00 53.22 177 THR A O 1
ATOM 1260 N N . ALA A 1 178 ? -1.577 10.618 20.692 1.00 57.00 178 ALA A N 1
ATOM 1261 C CA . ALA A 1 178 ? -1.336 9.864 21.924 1.00 57.00 178 ALA A CA 1
ATOM 1262 C C . ALA A 1 178 ? -0.602 8.529 21.683 1.00 57.00 178 ALA A C 1
ATOM 1264 O O . ALA A 1 178 ? 0.091 8.046 22.575 1.00 57.00 178 ALA A O 1
ATOM 1265 N N . LEU A 1 179 ? -0.755 7.933 20.494 1.00 58.84 179 LEU A N 1
ATOM 1266 C CA . LEU A 1 179 ? -0.113 6.667 20.113 1.00 58.84 179 LEU A CA 1
ATOM 1267 C C . LEU A 1 179 ? 1.306 6.861 19.556 1.00 58.84 179 LEU A C 1
ATOM 1269 O O . LEU A 1 179 ? 2.124 5.949 19.648 1.00 58.84 179 LEU A O 1
ATOM 1273 N N . PHE A 1 180 ? 1.603 8.040 19.008 1.00 60.22 180 PHE A N 1
ATOM 1274 C CA . PHE A 1 180 ? 2.873 8.373 18.366 1.00 60.22 180 PHE A CA 1
ATOM 1275 C C . PHE A 1 180 ? 3.500 9.593 19.040 1.00 60.22 180 PHE A C 1
ATOM 1277 O O . PHE A 1 180 ? 2.850 10.625 19.160 1.00 60.22 180 PHE A O 1
ATOM 1284 N N . SER A 1 181 ? 4.773 9.523 19.443 1.00 47.16 181 SER A N 1
ATOM 1285 C CA . SER A 1 181 ? 5.471 10.576 20.211 1.00 47.16 181 SER A CA 1
ATOM 1286 C C . SER A 1 181 ? 5.741 11.909 19.454 1.00 47.16 181 SER A C 1
ATOM 1288 O O . SER A 1 181 ? 6.589 12.678 19.895 1.00 47.16 181 SER A O 1
ATOM 1290 N N . ALA A 1 182 ? 4.968 12.206 18.391 1.00 38.56 182 ALA A N 1
ATOM 1291 C CA . ALA A 1 182 ? 4.956 13.374 17.479 1.00 38.56 182 ALA A CA 1
ATOM 1292 C C . ALA A 1 182 ? 6.180 13.511 16.523 1.00 38.56 182 ALA A C 1
ATOM 1294 O O . ALA A 1 182 ? 7.287 13.179 16.942 1.00 38.56 182 ALA A O 1
ATOM 1295 N N . PRO A 1 183 ? 6.023 13.992 15.250 1.00 46.19 183 PRO A N 1
ATOM 1296 C CA . PRO A 1 183 ? 5.014 14.949 14.761 1.00 46.19 183 PRO A CA 1
ATOM 1297 C C . PRO A 1 183 ? 3.968 14.465 13.723 1.00 46.19 183 PRO A C 1
ATOM 1299 O O . PRO A 1 183 ? 4.288 13.839 12.722 1.00 46.19 183 PRO A O 1
ATOM 1302 N N . THR A 1 184 ? 2.725 14.928 13.947 1.00 53.06 184 THR A N 1
ATOM 1303 C CA . THR A 1 184 ? 1.614 15.267 13.017 1.00 53.06 184 THR A CA 1
ATOM 1304 C C . THR A 1 184 ? 1.525 14.566 11.661 1.00 53.06 184 THR A C 1
ATOM 1306 O O . THR A 1 184 ? 2.295 14.872 10.751 1.00 53.06 184 THR A O 1
ATOM 1309 N N . GLY A 1 185 ? 0.451 13.801 11.445 1.00 54.00 185 GLY A N 1
ATOM 1310 C CA . GLY A 1 185 ? 0.058 13.306 10.122 1.00 54.00 185 GLY A CA 1
ATOM 1311 C C . GLY A 1 185 ? -0.459 11.874 10.164 1.00 54.00 185 GLY A C 1
ATOM 1312 O O . GLY A 1 185 ? 0.337 10.977 10.393 1.00 54.00 185 GLY A O 1
ATOM 1313 N N . ALA A 1 186 ? -1.735 11.625 9.886 1.00 53.97 186 ALA A N 1
ATOM 1314 C CA . ALA A 1 186 ? -2.224 10.263 9.658 1.00 53.97 186 ALA A CA 1
ATOM 1315 C C . ALA A 1 186 ? -2.831 10.129 8.276 1.00 53.97 186 ALA A C 1
ATOM 1317 O O . ALA A 1 186 ? -3.581 11.011 7.874 1.00 53.97 186 ALA A O 1
ATOM 1318 N N . VAL A 1 187 ? -2.536 9.049 7.556 1.00 59.59 187 VAL A N 1
ATOM 1319 C CA . VAL A 1 187 ? -3.137 8.864 6.232 1.00 59.59 187 VAL A CA 1
ATOM 1320 C C . VAL A 1 187 ? -4.481 8.185 6.370 1.00 59.59 187 VAL A C 1
ATOM 1322 O O . VAL A 1 187 ? -4.534 7.031 6.783 1.00 59.59 187 VAL A O 1
ATOM 1325 N N . GLN A 1 188 ? -5.549 8.890 6.019 1.00 63.19 188 GLN A N 1
ATOM 1326 C CA . GLN A 1 188 ? -6.893 8.337 5.964 1.00 63.19 188 GLN A CA 1
ATOM 1327 C C . GLN A 1 188 ? -7.043 7.462 4.735 1.00 63.19 188 GLN A C 1
ATOM 1329 O O . GLN A 1 188 ? -6.763 7.902 3.621 1.00 63.19 188 GLN A O 1
ATOM 1334 N N . LEU A 1 189 ? -7.524 6.242 4.929 1.00 70.31 189 LEU A N 1
ATOM 1335 C CA . LEU A 1 189 ? -7.949 5.391 3.833 1.00 70.31 189 LEU A CA 1
ATOM 1336 C C . LEU A 1 189 ? -9.215 5.973 3.185 1.00 70.31 189 LEU A C 1
ATOM 1338 O O . LEU A 1 189 ? -10.110 6.484 3.860 1.00 70.31 189 LEU A O 1
ATOM 1342 N N . GLN A 1 190 ? -9.306 5.869 1.862 1.00 76.12 190 GLN A N 1
ATOM 1343 C CA . GLN A 1 190 ? -10.489 6.259 1.106 1.00 76.12 190 GLN A CA 1
ATOM 1344 C C . GLN A 1 190 ? -11.486 5.099 1.063 1.00 76.12 190 GLN A C 1
ATOM 1346 O O . GLN A 1 190 ? -11.100 3.946 0.859 1.00 76.12 190 GLN A O 1
ATOM 1351 N N . SER A 1 191 ? -12.778 5.404 1.201 1.00 77.56 191 SER A N 1
ATOM 1352 C CA . SER A 1 191 ? -13.847 4.424 1.001 1.00 77.56 191 SER A CA 1
ATOM 1353 C C . SER A 1 191 ? -13.783 3.808 -0.393 1.00 77.56 191 SER A C 1
ATOM 1355 O O . SER A 1 191 ? -13.694 4.511 -1.401 1.00 77.56 191 SER A O 1
ATOM 1357 N N . ILE A 1 192 ? -13.890 2.487 -0.453 1.00 77.62 192 ILE A N 1
ATOM 1358 C CA . ILE A 1 192 ? -14.110 1.763 -1.698 1.00 77.62 192 ILE A CA 1
ATOM 1359 C C . ILE A 1 192 ? -15.592 1.946 -2.014 1.00 77.62 192 ILE A C 1
ATOM 1361 O O . ILE A 1 192 ? -16.446 1.487 -1.253 1.00 77.62 192 ILE A O 1
ATOM 1365 N N . SER A 1 193 ? -15.924 2.652 -3.099 1.00 68.38 193 SER A N 1
ATOM 1366 C CA . SER A 1 193 ? -17.317 2.705 -3.536 1.00 68.38 193 SER A CA 1
ATOM 1367 C C . SER A 1 193 ? -17.743 1.285 -3.872 1.00 68.38 193 SER A C 1
ATOM 1369 O O . SER A 1 193 ? -17.240 0.693 -4.829 1.00 68.38 193 SER A O 1
ATOM 1371 N N . VAL A 1 194 ? -18.650 0.730 -3.074 1.00 56.78 194 VAL A N 1
ATOM 1372 C CA . VAL A 1 194 ? -19.319 -0.523 -3.408 1.00 56.78 194 VAL A CA 1
ATOM 1373 C C . VAL A 1 194 ? -19.981 -0.285 -4.758 1.00 56.78 194 VAL A C 1
ATOM 1375 O O . VAL A 1 194 ? -20.856 0.579 -4.869 1.00 56.78 194 VAL A O 1
ATOM 1378 N N . ALA A 1 195 ? -19.511 -0.979 -5.798 1.00 52.47 195 ALA A N 1
ATOM 1379 C CA . ALA A 1 195 ? -20.194 -0.971 -7.082 1.00 52.47 195 ALA A CA 1
ATOM 1380 C C . ALA A 1 195 ? -21.672 -1.272 -6.791 1.00 52.47 195 ALA A C 1
ATOM 1382 O O . ALA A 1 195 ? -21.921 -2.227 -6.046 1.00 52.47 195 ALA A O 1
ATOM 1383 N N . PRO A 1 196 ? -22.633 -0.464 -7.284 1.00 49.41 196 PRO A N 1
ATOM 1384 C CA . PRO A 1 196 ? -24.040 -0.704 -7.017 1.00 49.41 196 PRO A CA 1
ATOM 1385 C C . PRO A 1 196 ? -24.329 -2.164 -7.330 1.00 49.41 196 PRO A C 1
ATOM 1387 O O . PRO A 1 196 ? -24.124 -2.590 -8.471 1.00 49.41 196 PRO A O 1
ATOM 1390 N N . GLU A 1 197 ? -24.725 -2.947 -6.320 1.00 53.47 197 GLU A N 1
ATOM 1391 C CA . GLU A 1 197 ? -25.129 -4.322 -6.579 1.00 53.47 197 GLU A CA 1
ATOM 1392 C C . GLU A 1 197 ? -26.163 -4.259 -7.709 1.00 53.47 197 GLU A C 1
ATOM 1394 O O . GLU A 1 197 ? -27.069 -3.415 -7.633 1.00 53.47 197 GLU A O 1
ATOM 1399 N N . PRO A 1 198 ? -26.038 -5.072 -8.778 1.00 55.19 198 PRO A N 1
ATOM 1400 C CA . PRO A 1 198 ? -27.068 -5.124 -9.797 1.00 55.19 198 PRO A CA 1
ATOM 1401 C C . PRO A 1 198 ? -28.373 -5.404 -9.068 1.00 55.19 198 PRO A C 1
ATOM 1403 O O . PRO A 1 198 ? -28.539 -6.456 -8.449 1.00 55.19 198 PRO A O 1
ATOM 1406 N N . SER A 1 199 ? -29.237 -4.386 -9.038 1.00 59.62 199 SER A N 1
ATOM 1407 C CA . SER A 1 199 ? -30.393 -4.372 -8.151 1.00 59.62 199 SER A CA 1
ATOM 1408 C C . SER A 1 199 ? -31.143 -5.693 -8.290 1.00 59.62 199 SER A C 1
ATOM 1410 O O . SER A 1 199 ? -31.502 -6.094 -9.396 1.00 59.62 199 SER A O 1
ATOM 1412 N N . ARG A 1 200 ? -31.377 -6.404 -7.179 1.00 60.75 200 ARG A N 1
ATOM 1413 C CA . ARG A 1 200 ? -32.109 -7.689 -7.196 1.00 60.75 200 ARG A CA 1
ATOM 1414 C C . ARG A 1 200 ? -33.467 -7.556 -7.902 1.00 60.75 200 ARG A C 1
ATOM 1416 O O . ARG A 1 200 ? -33.950 -8.507 -8.507 1.00 60.75 200 ARG A O 1
ATOM 1423 N N . MET A 1 201 ? -34.022 -6.342 -7.902 1.00 58.66 201 MET A N 1
ATOM 1424 C CA . MET A 1 201 ? -35.187 -5.935 -8.686 1.00 58.66 201 MET A CA 1
ATOM 1425 C C . MET A 1 201 ? -35.014 -6.184 -10.190 1.00 58.66 201 MET A C 1
ATOM 1427 O O . MET A 1 201 ? -35.912 -6.744 -10.808 1.00 58.66 201 MET A O 1
ATOM 1431 N N . PHE A 1 202 ? -33.868 -5.847 -10.786 1.00 60.47 202 PHE A N 1
ATOM 1432 C CA . PHE A 1 202 ? -33.595 -6.095 -12.205 1.00 60.47 202 PHE A CA 1
ATOM 1433 C C . PHE A 1 202 ? -33.626 -7.592 -12.545 1.00 60.47 202 PHE A C 1
ATOM 1435 O O . PHE A 1 202 ? -34.164 -7.982 -13.579 1.00 60.47 202 PHE A O 1
ATOM 1442 N N . LEU A 1 203 ? -33.133 -8.445 -11.643 1.00 59.41 203 LEU A N 1
ATOM 1443 C CA . LEU A 1 203 ? -33.146 -9.902 -11.808 1.00 59.41 203 LEU A CA 1
ATOM 1444 C C . LEU A 1 203 ? -34.569 -10.482 -11.688 1.00 59.41 203 LEU A C 1
ATOM 1446 O O . LEU A 1 203 ? -34.942 -11.376 -12.448 1.00 59.41 203 LEU A O 1
ATOM 1450 N N . ILE A 1 204 ? -35.398 -9.912 -10.805 1.00 60.38 204 ILE A N 1
ATOM 1451 C CA . ILE A 1 204 ? -36.823 -10.256 -10.681 1.00 60.38 204 ILE A CA 1
ATOM 1452 C C . ILE A 1 204 ? -37.605 -9.817 -11.930 1.00 60.38 204 ILE A C 1
ATOM 1454 O O . ILE A 1 204 ? -38.389 -10.600 -12.467 1.00 60.38 204 ILE A O 1
ATOM 1458 N N . PHE A 1 205 ? -37.369 -8.606 -12.447 1.00 60.22 205 PHE A N 1
ATOM 1459 C CA . PHE A 1 205 ? -38.047 -8.111 -13.650 1.00 60.22 205 PHE A CA 1
ATOM 1460 C C . PHE A 1 205 ? -37.617 -8.854 -14.922 1.00 60.22 205 PHE A C 1
ATOM 1462 O O . PHE A 1 205 ? -38.471 -9.199 -15.741 1.00 60.22 205 PHE A O 1
ATOM 1469 N N . ALA A 1 206 ? -36.329 -9.176 -15.069 1.00 62.16 206 ALA A N 1
ATOM 1470 C CA . ALA A 1 206 ? -35.839 -9.994 -16.177 1.00 62.16 206 ALA A CA 1
ATOM 1471 C C . ALA A 1 206 ? -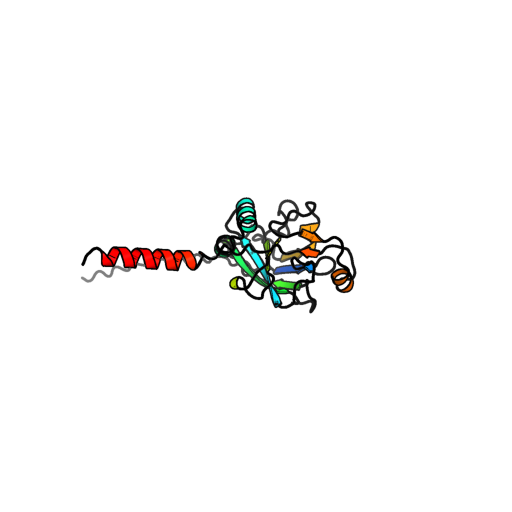36.422 -11.421 -16.135 1.00 62.16 206 ALA A C 1
ATOM 1473 O O . ALA A 1 206 ? -36.858 -11.946 -17.163 1.00 62.16 206 ALA A O 1
ATOM 1474 N N . GLY A 1 207 ? -36.514 -12.023 -14.942 1.00 60.81 207 GLY A N 1
ATOM 1475 C CA . GLY A 1 207 ? -37.148 -13.329 -14.745 1.00 60.81 207 GLY A CA 1
ATOM 1476 C C . GLY A 1 207 ? -38.650 -13.330 -15.058 1.00 60.81 207 GLY A C 1
ATOM 1477 O O . GLY A 1 207 ? -39.141 -14.225 -15.750 1.00 60.81 207 GLY A O 1
ATOM 1478 N N . ALA A 1 208 ? -39.385 -12.303 -14.619 1.00 61.75 208 ALA A N 1
ATOM 1479 C CA . ALA A 1 208 ? -40.818 -12.166 -14.886 1.00 61.75 208 ALA A CA 1
ATOM 1480 C C . ALA A 1 208 ? -41.121 -11.928 -16.378 1.00 61.75 208 ALA A C 1
ATOM 1482 O O . ALA A 1 208 ? -42.059 -12.518 -16.921 1.00 61.75 208 ALA A O 1
ATOM 1483 N N . GLY A 1 209 ? -40.299 -11.129 -17.067 1.00 62.19 209 GLY A N 1
ATOM 1484 C CA . GLY A 1 209 ? -40.419 -10.902 -18.510 1.00 62.19 209 GLY A CA 1
ATOM 1485 C C . GLY A 1 209 ? -40.243 -12.186 -19.327 1.00 62.19 209 GLY A C 1
ATOM 1486 O O . GLY A 1 209 ? -41.056 -12.480 -20.206 1.00 62.19 209 GLY A O 1
ATOM 1487 N N . ALA A 1 210 ? -39.246 -13.009 -18.988 1.00 64.25 210 ALA A N 1
ATOM 1488 C CA . ALA A 1 210 ? -39.027 -14.301 -19.641 1.00 64.25 210 ALA A CA 1
ATOM 1489 C C . ALA A 1 210 ? -40.201 -15.278 -19.426 1.00 64.25 210 ALA A C 1
ATOM 1491 O O . ALA A 1 210 ? -40.586 -16.009 -20.345 1.00 64.25 210 ALA A O 1
ATOM 1492 N N . PHE A 1 211 ? -40.823 -15.260 -18.242 1.00 63.38 211 PHE A N 1
ATOM 1493 C CA . PHE A 1 211 ? -41.975 -16.110 -17.935 1.00 63.38 211 PHE A CA 1
ATOM 1494 C C . PHE A 1 211 ? -43.235 -15.698 -18.714 1.00 63.38 211 PHE A C 1
ATOM 1496 O O . PHE A 1 211 ? -43.969 -16.551 -19.218 1.00 63.38 211 PHE A O 1
ATOM 1503 N N . LEU A 1 212 ? -43.461 -14.391 -18.885 1.00 64.62 212 LEU A N 1
ATOM 1504 C CA . LEU A 1 212 ? -44.584 -13.865 -19.667 1.00 64.62 212 LEU A CA 1
ATOM 1505 C C . LEU A 1 212 ? -44.431 -14.129 -21.172 1.00 64.62 212 LEU A C 1
ATOM 1507 O O . LEU A 1 212 ? -45.419 -14.437 -21.840 1.00 64.62 212 LEU A O 1
ATOM 1511 N N . ILE A 1 213 ? -43.205 -14.095 -21.705 1.00 66.25 213 ILE A N 1
ATOM 1512 C CA . ILE A 1 213 ? -42.935 -14.444 -23.110 1.00 66.25 213 ILE A CA 1
ATOM 1513 C C . ILE A 1 213 ? -43.171 -15.941 -23.362 1.00 66.25 213 ILE A C 1
ATOM 1515 O O . ILE A 1 213 ? -43.719 -16.308 -24.403 1.00 66.25 213 ILE A O 1
ATOM 1519 N N . ARG A 1 214 ? -42.839 -16.815 -22.400 1.00 65.75 214 ARG A N 1
ATOM 1520 C CA . ARG A 1 214 ? -43.086 -18.264 -22.516 1.00 65.75 214 ARG A CA 1
ATOM 1521 C C . ARG A 1 214 ? -44.579 -18.607 -22.557 1.00 65.75 214 ARG A C 1
ATOM 1523 O O . ARG A 1 214 ? -44.963 -19.543 -23.249 1.00 65.75 214 ARG A O 1
ATOM 1530 N N . ARG A 1 215 ? -45.426 -17.836 -21.868 1.00 59.09 215 ARG A N 1
ATOM 1531 C CA . ARG A 1 215 ? -46.872 -18.100 -21.771 1.00 59.09 215 ARG A CA 1
ATOM 1532 C C . ARG A 1 215 ? -47.676 -17.695 -23.014 1.00 59.09 215 ARG A C 1
ATOM 1534 O O . ARG A 1 215 ? -48.819 -18.105 -23.133 1.00 59.09 215 ARG A O 1
ATOM 1541 N N . ARG A 1 216 ? -47.097 -16.915 -23.935 1.00 56.06 216 ARG A N 1
ATOM 1542 C CA . ARG A 1 216 ? -47.728 -16.521 -25.214 1.00 56.06 216 ARG A CA 1
ATOM 1543 C C . ARG A 1 216 ? -47.439 -17.476 -26.382 1.00 56.06 216 ARG A C 1
ATOM 1545 O O . ARG A 1 216 ? -47.892 -17.210 -27.489 1.00 56.06 216 ARG A O 1
ATOM 1552 N N . ARG A 1 217 ? -46.650 -18.536 -26.168 1.00 56.78 217 ARG A N 1
ATOM 1553 C CA . ARG A 1 217 ? -46.266 -19.517 -27.204 1.00 56.78 217 ARG A CA 1
ATOM 1554 C C . ARG A 1 217 ? -46.867 -20.918 -26.999 1.00 56.78 217 ARG A C 1
ATOM 1556 O O . ARG A 1 217 ? -46.439 -21.848 -27.676 1.00 56.78 217 ARG A O 1
ATOM 1563 N N . LEU A 1 218 ? -47.816 -21.061 -26.077 1.00 52.53 218 LEU A N 1
ATOM 1564 C CA . LEU A 1 218 ? -48.686 -22.232 -25.922 1.00 52.53 218 LEU A CA 1
ATOM 1565 C C . LEU A 1 218 ? -50.117 -21.788 -26.217 1.00 52.53 218 LEU A C 1
ATOM 1567 O O . LEU A 1 218 ? -50.844 -22.585 -26.839 1.00 52.53 218 LEU A O 1
#